Protein AF-A0A0K6II64-F1 (afdb_monomer_lite)

Secondary structure (DSSP, 8-state):
--EEEEEEEEEEEETTTTEEEEEEEETTEEEEEEEEHHHHHHHHHHHHHHHHHTTTTSHHHHHHHHHHHHHHHH--------------------------------------------EE--EEEEEE-SSEEEEEEE-TT-S-EEEEEEEHHHHHHHHHHHHHHTTTS-------TT------TTS-S------

Radius of gyration: 23.11 Å; chains: 1; bounding box: 76×42×51 Å

Foldseek 3Di:
DAEWEWPDWAWAQDPVVQWIWIFTATPNDTATETEHLVNLQVVQVVLLVVCVVLVCPDPVNLVVLVVVVVVVVVPPDDDDPPPDDDDDDDDDDDDDDDDDDDDDDPPPVPPPDPPRPHHYFDDWDWDDDNFWIWIWTDGPVDDYIYIYTDGSSRVLVVLLSVCQNCVPPPRPRDHHPSRDNPDVPDDDPDDDDDD

Organism: NCBI:txid1137284

pLDDT: mean 71.17, std 24.48, range [24.75, 95.56]

Sequence (195 aa):
MPELMVKNVAFNYSSVEDRVCLRCLADEASYDLWLTHRMLHQLLPELTKWFSRSGFETAQTQDFIRSTLLQRSLSGSRSIVEKKTTQAGVANKACSDESGVSEKTGHEMRNDNQSGYFWLCTKANLTFNDQRLRMKLESEFKDQSFIFSMTLLEASHFLMALRNSLKNTDWSCQWPAWLPLVEEDGLPKGTSFLH

Structure (mmCIF, N/CA/C/O backbone):
data_AF-A0A0K6II64-F1
#
_entry.id   AF-A0A0K6II64-F1
#
loop_
_atom_site.group_PDB
_atom_site.id
_atom_site.type_symbol
_atom_site.label_atom_id
_atom_site.label_alt_id
_atom_site.label_comp_id
_atom_site.label_asym_id
_atom_site.label_entity_id
_atom_site.label_seq_id
_atom_site.pdbx_PDB_ins_code
_atom_site.Cartn_x
_atom_site.Cartn_y
_atom_site.Cartn_z
_atom_site.occupancy
_atom_site.B_iso_or_equiv
_atom_site.auth_seq_id
_atom_site.auth_comp_id
_atom_site.auth_asym_id
_atom_site.auth_atom_id
_atom_site.pdbx_PDB_model_num
ATOM 1 N N . MET A 1 1 ? -2.834 -18.498 10.904 1.00 72.50 1 MET A N 1
ATOM 2 C CA . MET A 1 1 ? -1.648 -17.918 10.246 1.00 72.50 1 MET A CA 1
ATOM 3 C C . MET A 1 1 ? -1.110 -16.816 11.152 1.00 72.50 1 MET A C 1
ATOM 5 O O . MET A 1 1 ? -1.902 -15.929 11.455 1.00 72.50 1 MET A O 1
ATOM 9 N N . PRO A 1 2 ? 0.125 -16.899 11.681 1.00 88.69 2 PRO A N 1
ATOM 10 C CA . PRO A 1 2 ? 0.733 -15.828 12.475 1.00 88.69 2 PRO A CA 1
ATOM 11 C C . PRO A 1 2 ? 0.689 -14.473 11.753 1.00 88.69 2 PRO A C 1
ATOM 13 O O . PRO A 1 2 ? 0.870 -14.385 10.533 1.00 88.69 2 PRO A O 1
ATOM 16 N N . GLU A 1 3 ? 0.416 -13.422 12.523 1.00 92.62 3 GLU A N 1
ATOM 17 C CA . GLU A 1 3 ? 0.331 -12.043 12.046 1.00 92.62 3 GLU A CA 1
ATOM 18 C C . GLU A 1 3 ? 1.500 -11.238 12.616 1.00 92.62 3 GLU A C 1
ATOM 20 O O . GLU A 1 3 ? 1.646 -11.140 13.832 1.00 92.62 3 GLU A O 1
ATOM 25 N N . LEU A 1 4 ? 2.314 -10.661 11.734 1.00 92.00 4 LEU A N 1
ATOM 26 C CA . LEU A 1 4 ? 3.480 -9.855 12.076 1.00 92.00 4 LEU A CA 1
ATOM 27 C C . LEU A 1 4 ? 3.143 -8.374 11.889 1.00 92.00 4 LEU A C 1
ATOM 29 O O . LEU A 1 4 ? 2.748 -7.945 10.799 1.00 92.00 4 LEU A O 1
ATOM 33 N N . MET A 1 5 ? 3.285 -7.582 12.952 1.00 93.38 5 MET A N 1
ATOM 34 C CA . MET A 1 5 ? 3.006 -6.144 12.907 1.00 93.38 5 MET A CA 1
ATOM 35 C C . MET A 1 5 ? 4.197 -5.388 12.321 1.00 93.38 5 MET A C 1
ATOM 37 O O . MET A 1 5 ? 5.300 -5.406 12.870 1.00 93.38 5 MET A O 1
ATOM 41 N N . VAL A 1 6 ? 3.964 -4.686 11.214 1.00 92.81 6 VAL A N 1
ATOM 42 C CA . VAL A 1 6 ? 4.997 -3.901 10.538 1.00 92.81 6 VAL A CA 1
ATOM 43 C C . VAL A 1 6 ? 5.214 -2.580 11.272 1.00 92.81 6 VAL A C 1
ATOM 45 O O . VAL A 1 6 ? 4.283 -1.793 11.441 1.00 92.81 6 VAL A O 1
ATOM 48 N N . LYS A 1 7 ? 6.461 -2.326 11.685 1.00 89.88 7 LYS A N 1
ATOM 49 C CA . LYS A 1 7 ? 6.870 -1.094 12.385 1.00 89.88 7 LYS A CA 1
ATOM 50 C C . LYS A 1 7 ? 7.436 -0.037 11.440 1.00 89.88 7 LYS A C 1
ATOM 52 O O . LYS A 1 7 ? 7.260 1.155 11.668 1.00 89.88 7 LYS A O 1
ATOM 57 N N . ASN A 1 8 ? 8.147 -0.470 10.403 1.00 88.94 8 ASN A N 1
ATOM 58 C CA . ASN A 1 8 ? 8.771 0.404 9.415 1.00 88.94 8 ASN A CA 1
ATOM 59 C C . ASN A 1 8 ? 8.748 -0.275 8.043 1.00 88.94 8 ASN A C 1
ATOM 61 O O . ASN A 1 8 ? 8.772 -1.506 7.974 1.00 88.94 8 ASN A O 1
ATOM 65 N N . VAL A 1 9 ? 8.706 0.520 6.976 1.00 92.62 9 VAL A N 1
ATOM 66 C CA . VAL A 1 9 ? 8.738 0.060 5.589 1.00 92.62 9 VAL A CA 1
ATOM 67 C C . VAL A 1 9 ? 9.565 1.010 4.726 1.00 92.62 9 VAL A C 1
ATOM 69 O O . VAL A 1 9 ? 9.438 2.230 4.819 1.00 92.62 9 VAL A O 1
ATOM 72 N N . ALA A 1 10 ? 10.390 0.435 3.860 1.00 91.06 10 ALA A N 1
ATOM 73 C CA . ALA A 1 10 ? 11.076 1.121 2.776 1.00 91.06 10 ALA A CA 1
ATOM 74 C C . ALA A 1 10 ? 10.701 0.467 1.443 1.00 91.06 10 ALA A C 1
ATOM 76 O O . ALA A 1 10 ? 10.431 -0.732 1.389 1.00 91.06 10 ALA A O 1
ATOM 77 N N . PHE A 1 11 ? 10.700 1.253 0.368 1.00 93.19 11 PHE A N 1
ATOM 78 C CA . PHE A 1 11 ? 10.315 0.791 -0.961 1.00 93.19 11 PHE A CA 1
ATOM 79 C C . PHE A 1 11 ? 11.504 0.823 -1.904 1.00 93.19 11 PHE A C 1
ATOM 81 O O . PHE A 1 11 ? 12.249 1.802 -1.934 1.00 93.19 11 PHE A O 1
ATOM 88 N N . ASN A 1 12 ? 11.634 -0.218 -2.714 1.00 91.25 12 ASN A N 1
ATOM 89 C CA . ASN A 1 12 ? 12.581 -0.261 -3.814 1.00 91.25 12 ASN A CA 1
ATOM 90 C C . ASN A 1 12 ? 11.930 -0.936 -5.020 1.00 91.25 12 ASN A C 1
ATOM 92 O O . ASN A 1 12 ? 11.361 -2.014 -4.882 1.00 91.25 12 ASN A O 1
ATOM 96 N N . TYR A 1 13 ? 12.014 -0.325 -6.194 1.00 92.62 13 TYR A N 1
ATOM 97 C CA . TYR A 1 13 ? 11.568 -0.967 -7.425 1.00 92.62 13 TYR A CA 1
ATOM 98 C C . TYR A 1 13 ? 12.716 -1.765 -8.052 1.00 92.62 13 TYR A C 1
ATOM 100 O O . TYR A 1 13 ? 13.832 -1.265 -8.177 1.00 92.62 13 TYR A O 1
ATOM 108 N N . SER A 1 14 ? 12.434 -3.002 -8.462 1.00 90.19 14 SER A N 1
ATOM 109 C CA . SER A 1 14 ? 13.353 -3.847 -9.223 1.00 90.19 14 SER A CA 1
ATOM 110 C C . SER A 1 14 ? 12.899 -3.911 -10.675 1.00 90.19 14 SER A C 1
ATOM 112 O O . SER A 1 14 ? 11.871 -4.517 -10.977 1.00 90.19 14 SER A O 1
ATOM 114 N N . SER A 1 15 ? 13.691 -3.335 -11.582 1.00 88.12 15 SER A N 1
ATOM 115 C CA . SER A 1 15 ? 13.465 -3.441 -13.029 1.00 88.12 15 SER A CA 1
ATOM 116 C C . SER A 1 15 ? 13.727 -4.846 -13.575 1.00 88.12 15 SER A C 1
ATOM 118 O O . SER A 1 15 ? 13.189 -5.199 -14.617 1.00 88.12 15 SER A O 1
ATOM 120 N N . VAL A 1 16 ? 14.537 -5.650 -12.877 1.00 88.12 16 VAL A N 1
ATOM 121 C CA . VAL A 1 16 ? 14.858 -7.030 -13.273 1.00 88.12 16 VAL A CA 1
ATOM 122 C C . VAL A 1 16 ? 13.684 -7.964 -12.994 1.00 88.12 16 VAL A C 1
ATOM 124 O O . VAL A 1 16 ? 13.351 -8.803 -13.824 1.00 88.12 16 VAL A O 1
ATOM 127 N N . GLU A 1 17 ? 13.052 -7.823 -11.827 1.00 87.25 17 GLU A N 1
ATOM 128 C CA . GLU A 1 17 ? 11.909 -8.663 -11.445 1.00 87.25 17 GLU A CA 1
ATOM 129 C C . GLU A 1 17 ? 10.556 -8.085 -11.877 1.00 87.25 17 GLU A C 1
ATOM 131 O O . GLU A 1 17 ? 9.546 -8.787 -11.767 1.00 87.25 17 GLU A O 1
ATOM 136 N N . ASP A 1 18 ? 10.545 -6.826 -12.333 1.00 90.25 18 ASP A N 1
ATOM 137 C CA . ASP A 1 18 ? 9.355 -6.012 -12.605 1.00 90.25 18 ASP A CA 1
ATOM 138 C C . ASP A 1 18 ? 8.395 -6.015 -11.404 1.00 90.25 18 ASP A C 1
ATOM 140 O O . ASP A 1 18 ? 7.231 -6.427 -11.477 1.00 90.25 18 ASP A O 1
ATOM 144 N N . ARG A 1 19 ? 8.934 -5.657 -10.227 1.00 93.00 19 ARG A N 1
ATOM 145 C CA . ARG A 1 19 ? 8.234 -5.699 -8.928 1.00 93.00 19 ARG A CA 1
ATOM 146 C C . ARG A 1 19 ? 8.732 -4.619 -7.981 1.00 93.00 19 ARG A C 1
ATOM 148 O O . ARG A 1 19 ? 9.886 -4.199 -8.038 1.00 93.00 19 ARG A O 1
ATOM 155 N N . VAL A 1 20 ? 7.877 -4.232 -7.039 1.00 93.44 20 VAL A N 1
ATOM 156 C CA . VAL A 1 20 ? 8.266 -3.376 -5.912 1.00 93.44 20 VAL A CA 1
ATOM 157 C C . VAL A 1 20 ? 8.560 -4.247 -4.699 1.00 93.44 20 VAL A C 1
ATOM 159 O O . VAL A 1 20 ? 7.703 -5.007 -4.258 1.00 93.44 20 VAL A O 1
ATOM 162 N N . CYS A 1 21 ? 9.749 -4.102 -4.132 1.00 93.75 21 CYS A N 1
ATOM 163 C CA . CYS A 1 21 ? 10.113 -4.640 -2.832 1.00 93.75 21 CYS A CA 1
ATOM 164 C C . CYS A 1 21 ? 9.730 -3.654 -1.722 1.00 93.75 21 CYS A C 1
ATOM 166 O O . CYS A 1 21 ? 10.088 -2.474 -1.763 1.00 93.75 21 CYS A O 1
ATOM 168 N N . LEU A 1 22 ? 9.012 -4.155 -0.724 1.00 94.06 22 LEU A N 1
ATOM 169 C CA . LEU A 1 22 ? 8.714 -3.517 0.548 1.00 94.06 22 LEU A CA 1
ATOM 170 C C . LEU A 1 22 ? 9.606 -4.182 1.585 1.00 94.06 22 LEU A C 1
ATOM 172 O O . LEU A 1 22 ? 9.286 -5.260 2.090 1.00 94.06 22 LEU A O 1
ATOM 176 N N . ARG A 1 23 ? 10.709 -3.523 1.918 1.00 92.31 23 ARG A N 1
ATOM 177 C CA . ARG A 1 23 ? 11.558 -3.954 3.021 1.00 92.31 23 ARG A CA 1
ATOM 178 C C . ARG A 1 23 ? 10.935 -3.483 4.321 1.00 92.31 23 ARG A C 1
ATOM 180 O O . ARG A 1 23 ? 10.892 -2.278 4.572 1.00 92.31 23 ARG A O 1
ATOM 187 N N . CYS A 1 24 ? 10.438 -4.405 5.132 1.00 91.44 24 CYS A N 1
ATOM 188 C CA . CYS A 1 24 ? 9.753 -4.089 6.374 1.00 91.44 24 CYS A CA 1
ATOM 189 C C . CYS A 1 24 ? 10.453 -4.678 7.600 1.00 91.44 24 CYS A C 1
ATOM 191 O O . CYS A 1 24 ? 11.076 -5.733 7.540 1.00 91.44 24 CYS A O 1
ATOM 193 N N . LEU A 1 25 ? 10.342 -3.971 8.726 1.00 90.56 25 LEU A N 1
ATOM 194 C CA . LEU A 1 25 ? 10.788 -4.449 10.033 1.00 90.56 25 LEU A CA 1
ATOM 195 C C . LEU A 1 25 ? 9.562 -4.901 10.831 1.00 90.56 25 LEU A C 1
ATOM 197 O O . LEU A 1 25 ? 8.692 -4.076 11.137 1.00 90.56 25 LEU A O 1
ATOM 201 N N . ALA A 1 26 ? 9.503 -6.184 11.178 1.00 88.62 26 ALA A N 1
ATOM 202 C CA . ALA A 1 26 ? 8.443 -6.773 11.992 1.00 88.62 26 ALA A CA 1
ATOM 203 C C . ALA A 1 26 ? 9.062 -7.718 13.030 1.00 88.62 26 ALA A C 1
ATOM 205 O O . ALA A 1 26 ? 9.966 -8.475 12.699 1.00 88.62 26 ALA A O 1
ATOM 206 N N . ASP A 1 27 ? 8.624 -7.641 14.288 1.00 84.50 27 ASP A N 1
ATOM 207 C CA . ASP A 1 27 ? 9.135 -8.480 15.389 1.00 84.50 27 ASP A CA 1
ATOM 208 C C . ASP A 1 27 ? 10.672 -8.615 15.423 1.00 84.50 27 ASP A C 1
ATOM 210 O O . ASP A 1 27 ? 11.218 -9.696 15.595 1.00 84.50 27 ASP A O 1
ATOM 214 N N . GLU A 1 28 ? 11.365 -7.486 15.223 1.00 82.56 28 GLU A N 1
ATOM 215 C CA . GLU A 1 28 ? 12.838 -7.353 15.233 1.00 82.56 28 GLU A CA 1
ATOM 216 C C . GLU A 1 28 ? 13.578 -7.999 14.050 1.00 82.56 28 GLU A C 1
ATOM 218 O O . GLU A 1 28 ? 14.788 -7.827 13.916 1.00 82.56 28 GLU A O 1
ATOM 223 N N . ALA A 1 29 ? 12.859 -8.640 13.128 1.00 87.69 29 ALA A N 1
ATOM 224 C CA . ALA A 1 29 ? 13.402 -9.181 11.890 1.00 87.69 29 ALA A CA 1
ATOM 225 C C . ALA A 1 29 ? 13.042 -8.310 10.676 1.00 87.69 29 ALA A C 1
ATOM 227 O O . ALA A 1 29 ? 11.986 -7.672 10.615 1.00 87.69 29 ALA A O 1
ATOM 228 N N . SER A 1 30 ? 13.949 -8.279 9.699 1.00 89.56 30 SER A N 1
ATOM 229 C CA . SER A 1 30 ? 13.726 -7.612 8.414 1.00 89.56 30 SER A CA 1
ATOM 230 C C . SER A 1 30 ? 13.200 -8.606 7.385 1.00 89.56 30 SER A C 1
ATOM 232 O O . SER A 1 30 ? 13.740 -9.704 7.254 1.00 89.56 30 SER A O 1
ATOM 234 N N . TYR A 1 31 ? 12.178 -8.199 6.638 1.00 90.69 31 TYR A N 1
ATOM 235 C CA . TYR A 1 31 ? 11.535 -9.000 5.601 1.00 90.69 31 TYR A CA 1
ATOM 236 C C . TYR A 1 31 ? 11.446 -8.203 4.305 1.00 90.69 31 TYR A C 1
ATOM 238 O O . TYR A 1 31 ? 11.182 -7.003 4.332 1.00 90.69 31 TYR A O 1
ATOM 246 N N . ASP A 1 32 ? 11.614 -8.885 3.175 1.00 92.38 32 ASP A N 1
ATOM 247 C CA . ASP A 1 32 ? 11.446 -8.305 1.845 1.00 92.38 32 ASP A CA 1
ATOM 248 C C . ASP A 1 32 ? 10.140 -8.845 1.236 1.00 92.38 32 ASP A C 1
ATOM 250 O O . ASP A 1 32 ? 10.042 -10.014 0.846 1.00 92.38 32 ASP A O 1
ATOM 254 N N . LEU A 1 33 ? 9.112 -7.993 1.193 1.00 93.69 33 LEU A N 1
ATOM 255 C CA . LEU A 1 33 ? 7.802 -8.316 0.627 1.00 93.69 33 LEU A CA 1
ATOM 256 C C . LEU A 1 33 ? 7.701 -7.787 -0.799 1.00 93.69 33 LEU A C 1
ATOM 258 O O . LEU A 1 33 ? 7.841 -6.592 -1.035 1.00 93.69 33 LEU A O 1
ATOM 262 N N . TRP A 1 34 ? 7.400 -8.647 -1.759 1.00 94.50 34 TRP A N 1
ATOM 263 C CA . TRP A 1 34 ? 7.342 -8.274 -3.167 1.00 94.50 34 TRP A CA 1
ATOM 264 C C . TRP A 1 34 ? 5.902 -8.047 -3.620 1.00 94.50 34 TRP A C 1
ATOM 266 O O . TRP A 1 34 ? 5.058 -8.941 -3.525 1.00 94.50 34 TRP A O 1
ATOM 276 N N . LEU A 1 35 ? 5.630 -6.857 -4.155 1.00 94.50 35 LEU A N 1
ATOM 277 C CA . LEU A 1 35 ? 4.371 -6.487 -4.792 1.00 94.50 35 LEU A CA 1
ATOM 278 C C . LEU A 1 35 ? 4.529 -6.463 -6.313 1.00 94.50 35 LEU A C 1
ATOM 280 O O . LEU A 1 35 ? 5.459 -5.870 -6.860 1.00 94.50 35 LEU A O 1
ATOM 284 N N . THR A 1 36 ? 3.572 -7.078 -6.999 1.00 93.56 36 THR A N 1
ATOM 285 C CA . THR A 1 36 ? 3.461 -7.021 -8.461 1.00 93.56 36 THR A CA 1
ATOM 286 C C . THR A 1 36 ? 2.644 -5.812 -8.905 1.00 93.56 36 THR A C 1
ATOM 288 O O . THR A 1 36 ? 1.842 -5.271 -8.137 1.00 93.56 36 THR A O 1
ATOM 291 N N . HIS A 1 37 ? 2.763 -5.450 -10.183 1.00 93.12 37 HIS A N 1
ATOM 292 C CA . HIS A 1 37 ? 1.925 -4.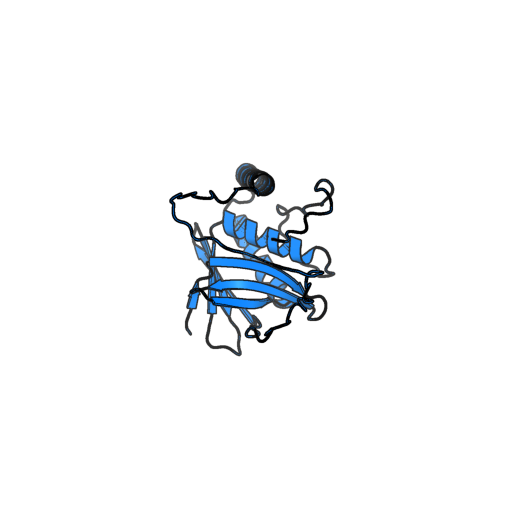418 -10.793 1.00 93.12 37 HIS A CA 1
ATOM 293 C C . HIS A 1 37 ? 0.427 -4.715 -10.626 1.00 93.12 37 HIS A C 1
ATOM 295 O O . HIS A 1 37 ? -0.353 -3.850 -10.230 1.00 93.12 37 HIS A O 1
ATOM 301 N N . ARG A 1 38 ? 0.029 -5.979 -10.827 1.00 91.88 38 ARG A N 1
ATOM 302 C CA . ARG A 1 38 ? -1.353 -6.439 -10.629 1.00 91.88 38 ARG A CA 1
ATOM 303 C C . ARG A 1 38 ? -1.842 -6.206 -9.199 1.00 91.88 38 ARG A C 1
ATOM 305 O O . ARG A 1 38 ? -2.976 -5.772 -9.018 1.00 91.88 38 ARG A O 1
ATOM 312 N N . MET A 1 39 ? -1.004 -6.487 -8.201 1.00 92.06 39 MET A N 1
ATOM 313 C CA . MET A 1 39 ? -1.351 -6.254 -6.798 1.00 92.06 39 MET A CA 1
ATOM 314 C C . MET A 1 39 ? -1.591 -4.766 -6.532 1.00 92.06 39 MET A C 1
ATOM 316 O O . MET A 1 39 ? -2.592 -4.402 -5.919 1.00 92.06 39 MET A O 1
ATOM 320 N N . LEU A 1 40 ? -0.718 -3.891 -7.040 1.00 92.38 40 LEU A N 1
ATOM 321 C CA . LEU A 1 40 ? -0.903 -2.447 -6.883 1.00 92.38 40 LEU A CA 1
ATOM 322 C C . LEU A 1 40 ? -2.156 -1.932 -7.590 1.00 92.38 40 LEU A C 1
ATOM 324 O O . LEU A 1 40 ? -2.882 -1.130 -7.009 1.00 92.38 40 LEU A O 1
ATOM 328 N N . HIS A 1 41 ? -2.464 -2.437 -8.784 1.00 90.94 41 HIS A N 1
ATOM 329 C CA . HIS A 1 41 ? -3.703 -2.104 -9.490 1.00 90.94 41 HIS A CA 1
ATOM 330 C C . HIS A 1 41 ? -4.969 -2.468 -8.709 1.00 90.94 41 HIS A C 1
ATOM 332 O O . HIS A 1 41 ? -5.990 -1.805 -8.867 1.00 90.94 41 HIS A O 1
ATOM 338 N N . GLN A 1 42 ? -4.919 -3.509 -7.876 1.00 91.00 42 GLN A N 1
ATOM 339 C CA . GLN A 1 42 ? -6.032 -3.891 -7.006 1.00 91.00 42 GLN A CA 1
ATOM 340 C C . GLN A 1 42 ? -6.061 -3.062 -5.716 1.00 91.00 42 GLN A C 1
ATOM 342 O O . GLN A 1 42 ? -7.132 -2.694 -5.239 1.00 91.00 42 GLN A O 1
ATOM 347 N N . LEU A 1 43 ? -4.888 -2.744 -5.169 1.00 91.62 43 LEU A N 1
ATOM 348 C CA . LEU A 1 43 ? -4.737 -2.041 -3.900 1.00 91.62 43 LEU A CA 1
ATOM 349 C C . LEU A 1 43 ? -5.060 -0.541 -4.007 1.00 91.62 43 LEU A C 1
ATOM 351 O O . LEU A 1 43 ? -5.780 0.006 -3.169 1.00 91.62 43 LEU A O 1
ATOM 355 N N . LEU A 1 44 ? -4.520 0.135 -5.024 1.00 92.12 44 LEU A N 1
ATOM 356 C CA . LEU A 1 44 ? -4.585 1.594 -5.155 1.00 92.12 44 LEU A CA 1
ATOM 357 C C . LEU A 1 44 ? -6.016 2.150 -5.238 1.00 92.12 44 LEU A C 1
ATOM 359 O O . LEU A 1 44 ? -6.279 3.143 -4.555 1.00 92.12 44 LEU A O 1
ATOM 363 N N . PRO A 1 45 ? -6.965 1.550 -5.985 1.00 91.38 45 PRO A N 1
ATOM 364 C CA . PRO A 1 45 ? -8.338 2.051 -6.031 1.00 91.38 45 PRO A CA 1
ATOM 365 C C . PRO A 1 45 ? -9.023 2.033 -4.662 1.00 91.38 45 PRO A C 1
ATOM 367 O O . PRO A 1 45 ? -9.707 2.988 -4.301 1.00 91.38 45 PRO A O 1
ATOM 370 N N . GLU A 1 46 ? -8.816 0.977 -3.874 1.00 91.44 46 GLU A N 1
ATOM 371 C CA . GLU A 1 46 ? -9.429 0.846 -2.550 1.00 91.44 46 GLU A CA 1
ATOM 372 C C . GLU A 1 46 ? -8.809 1.808 -1.533 1.00 91.44 46 GLU A C 1
ATOM 374 O O . GLU A 1 46 ? -9.533 2.444 -0.764 1.00 91.44 46 GLU A O 1
ATOM 379 N N . LEU A 1 47 ? -7.487 2.002 -1.584 1.00 90.50 47 LEU A N 1
ATOM 380 C CA . LEU A 1 47 ? -6.826 3.043 -0.795 1.00 90.50 47 LEU A CA 1
ATOM 381 C C . LEU A 1 47 ? -7.349 4.432 -1.173 1.00 90.50 47 LEU A C 1
ATOM 383 O O . LEU A 1 47 ? -7.696 5.213 -0.291 1.00 90.50 47 LEU A O 1
ATOM 387 N N . THR A 1 48 ? -7.474 4.720 -2.470 1.00 89.00 48 THR A N 1
ATOM 388 C CA . THR A 1 48 ? -7.982 6.007 -2.971 1.00 89.00 48 THR A CA 1
ATOM 389 C C . THR A 1 48 ? -9.395 6.284 -2.463 1.00 89.00 48 THR A C 1
ATOM 391 O O . THR A 1 48 ? -9.645 7.354 -1.910 1.00 89.00 48 THR A O 1
ATOM 394 N N . LYS A 1 49 ? -10.300 5.299 -2.554 1.00 88.69 49 LYS A N 1
ATOM 395 C CA . LYS A 1 49 ? -11.666 5.403 -2.012 1.00 88.69 49 LYS A CA 1
ATOM 396 C C . LYS A 1 49 ? -11.672 5.690 -0.512 1.00 88.69 49 LYS A C 1
ATOM 398 O O . LYS A 1 49 ? -12.501 6.470 -0.046 1.00 88.69 49 LYS A O 1
ATOM 403 N N . TRP A 1 50 ? -10.782 5.052 0.247 1.00 87.94 50 TRP A N 1
ATOM 404 C CA . TRP A 1 50 ? -10.669 5.292 1.683 1.00 87.94 50 TRP A CA 1
ATOM 405 C C . TRP A 1 50 ? -10.202 6.720 1.986 1.00 87.94 50 TRP A C 1
ATOM 407 O O . TRP A 1 50 ? -10.859 7.400 2.770 1.00 87.94 50 TRP A O 1
ATOM 417 N N . PHE A 1 51 ? -9.167 7.220 1.301 1.00 86.62 51 PHE A N 1
ATOM 418 C CA . PHE A 1 51 ? -8.713 8.609 1.458 1.00 86.62 51 PHE A CA 1
ATOM 419 C C . PHE A 1 51 ? -9.833 9.624 1.198 1.00 86.62 51 PHE A C 1
ATOM 421 O O . PHE A 1 51 ? -10.019 10.538 2.005 1.00 86.62 51 PHE A O 1
ATOM 428 N N . SER A 1 52 ? -10.617 9.440 0.132 1.00 84.75 52 SER A N 1
ATOM 429 C CA . SER A 1 52 ? -11.764 10.309 -0.166 1.00 84.75 52 SER A CA 1
ATOM 430 C C . SER A 1 52 ? -12.806 10.302 0.960 1.00 84.75 52 SER A C 1
ATOM 432 O O . SER A 1 52 ? -13.307 11.355 1.350 1.00 84.75 52 SER A O 1
ATOM 434 N N . ARG A 1 53 ? -13.096 9.133 1.549 1.00 84.50 53 ARG A N 1
ATOM 435 C CA . ARG A 1 53 ? -14.051 9.004 2.669 1.00 84.50 53 ARG A CA 1
ATOM 436 C C . ARG A 1 53 ? -13.538 9.610 3.973 1.00 84.50 53 ARG A C 1
ATOM 438 O O . ARG A 1 53 ? -14.335 10.127 4.746 1.00 84.50 53 ARG A O 1
ATOM 445 N N . SER A 1 54 ? -12.231 9.570 4.215 1.00 81.50 54 SER A N 1
ATOM 446 C CA . SER A 1 54 ? -11.607 10.094 5.438 1.00 81.50 54 SER A CA 1
ATOM 447 C C . SER A 1 54 ? -11.501 11.627 5.487 1.00 81.50 54 SER A C 1
ATOM 449 O O . SER A 1 54 ? -10.867 12.156 6.396 1.00 81.50 54 SER A O 1
ATOM 451 N N . GLY A 1 55 ? -12.081 12.358 4.526 1.00 73.31 55 GLY A N 1
ATOM 452 C CA . GLY A 1 55 ? -12.027 13.826 4.491 1.00 73.31 55 GLY A CA 1
ATOM 453 C C . GLY A 1 55 ? -10.674 14.389 4.044 1.00 73.31 55 GLY A C 1
ATOM 454 O O . GLY A 1 55 ? -10.416 15.586 4.190 1.00 73.31 55 GLY A O 1
ATOM 455 N N . PHE A 1 56 ? -9.818 13.543 3.460 1.00 72.62 56 PHE A N 1
ATOM 456 C CA . PHE A 1 56 ? -8.503 13.935 2.947 1.00 72.62 56 PHE A CA 1
ATOM 457 C C . PHE A 1 56 ? -8.590 14.985 1.830 1.00 72.62 56 PHE A C 1
ATOM 459 O O . PHE A 1 56 ? -7.653 15.740 1.593 1.00 72.62 56 PHE A O 1
ATOM 466 N N . GLU A 1 57 ? -9.722 15.050 1.132 1.00 66.12 57 GLU A N 1
ATOM 467 C CA . GLU A 1 57 ? -9.951 16.001 0.043 1.00 66.12 57 GLU A CA 1
ATOM 468 C C . GLU A 1 57 ? -10.132 17.448 0.521 1.00 66.12 57 GLU A C 1
ATOM 470 O O . GLU A 1 57 ? -10.118 18.366 -0.298 1.00 66.12 57 GLU A O 1
ATOM 475 N N . THR A 1 58 ? -10.249 17.690 1.831 1.00 72.06 58 THR A N 1
ATOM 476 C CA . THR A 1 58 ? -10.276 19.062 2.345 1.00 72.06 58 THR A CA 1
ATOM 477 C C . THR A 1 58 ? -8.909 19.731 2.166 1.00 72.06 58 THR A C 1
ATOM 479 O O . THR A 1 58 ? -7.865 19.156 2.482 1.00 72.06 58 THR A O 1
ATOM 482 N N . ALA A 1 59 ? -8.908 20.979 1.683 1.00 71.44 59 ALA A N 1
ATOM 483 C CA . ALA A 1 59 ? -7.679 21.743 1.445 1.00 71.44 59 ALA A CA 1
ATOM 484 C C . ALA A 1 59 ? -6.784 21.815 2.698 1.00 71.44 59 ALA A C 1
ATOM 486 O O . ALA A 1 59 ? -5.575 21.644 2.610 1.00 71.44 59 ALA A O 1
ATOM 487 N N . GLN A 1 60 ? -7.392 21.944 3.883 1.00 70.62 60 GLN A N 1
ATOM 488 C CA . GLN A 1 60 ? -6.680 21.995 5.163 1.00 70.62 60 GLN A CA 1
ATOM 489 C C . GLN A 1 60 ? -5.896 20.712 5.467 1.00 70.62 60 GLN A C 1
ATOM 491 O O . GLN A 1 60 ? -4.747 20.782 5.903 1.00 70.62 60 GLN A O 1
ATOM 496 N N . THR A 1 61 ? -6.485 19.534 5.232 1.00 71.00 61 THR A N 1
ATOM 497 C CA . THR A 1 61 ? -5.791 18.257 5.448 1.00 71.00 61 THR A CA 1
ATOM 498 C C . THR A 1 61 ? -4.664 18.070 4.438 1.00 71.00 61 THR A C 1
ATOM 500 O O . THR A 1 61 ? -3.577 17.631 4.816 1.00 71.00 61 THR A O 1
ATOM 503 N N . GLN A 1 62 ? -4.872 18.464 3.179 1.00 71.19 62 GLN A N 1
ATOM 504 C CA . GLN A 1 62 ? -3.814 18.414 2.168 1.00 71.19 62 GLN A CA 1
ATOM 505 C C . GLN A 1 62 ? -2.646 19.339 2.514 1.00 71.19 62 GLN A C 1
ATOM 507 O O . GLN A 1 62 ? -1.493 18.921 2.413 1.00 71.19 62 GLN A O 1
ATOM 512 N N . ASP A 1 63 ? -2.921 20.559 2.971 1.00 72.19 63 ASP A N 1
ATOM 513 C CA . ASP A 1 63 ? -1.886 21.531 3.333 1.00 72.19 63 ASP A CA 1
ATOM 514 C C . ASP A 1 63 ? -1.130 21.122 4.606 1.00 72.19 63 ASP A C 1
ATOM 516 O O . ASP A 1 63 ? 0.093 21.271 4.688 1.00 72.19 63 ASP A O 1
ATOM 520 N N . PHE A 1 64 ? -1.815 20.513 5.578 1.00 75.94 64 PHE A N 1
ATOM 521 C CA . PHE A 1 64 ? -1.170 19.915 6.749 1.00 75.94 64 PHE A CA 1
ATOM 522 C C . PHE A 1 64 ? -0.221 18.770 6.358 1.00 75.94 64 PHE A C 1
ATOM 524 O O . PHE A 1 64 ? 0.899 18.660 6.859 1.00 75.94 64 PHE A O 1
ATOM 531 N N . ILE A 1 65 ? -0.633 17.925 5.417 1.00 71.75 65 ILE A N 1
ATOM 532 C CA . ILE A 1 65 ? 0.196 16.811 4.954 1.00 71.75 65 ILE A CA 1
ATOM 533 C C . ILE A 1 65 ? 1.375 17.327 4.125 1.00 71.75 65 ILE A C 1
ATOM 535 O O . ILE A 1 65 ? 2.511 16.944 4.383 1.00 71.75 65 ILE A O 1
ATOM 539 N N . ARG A 1 66 ? 1.160 18.282 3.214 1.00 69.88 66 ARG A N 1
ATOM 540 C CA . ARG A 1 66 ? 2.247 18.958 2.478 1.00 69.88 66 ARG A CA 1
ATOM 541 C C . ARG A 1 66 ? 3.255 19.639 3.406 1.00 69.88 66 ARG A C 1
ATOM 543 O O . ARG A 1 66 ? 4.458 19.520 3.189 1.00 69.88 66 ARG A O 1
ATOM 550 N N . SER A 1 67 ? 2.798 20.320 4.454 1.00 70.38 67 SER A N 1
ATOM 551 C CA . SER A 1 67 ? 3.691 21.004 5.400 1.00 70.38 67 SER A CA 1
ATOM 552 C C . SER A 1 67 ? 4.482 20.034 6.282 1.00 70.38 67 SER A C 1
ATOM 554 O O . SER A 1 67 ? 5.693 20.208 6.436 1.00 70.38 67 SER A O 1
ATOM 556 N N . THR A 1 68 ? 3.850 18.971 6.790 1.00 69.44 68 THR A N 1
ATOM 557 C CA . THR A 1 68 ? 4.551 17.916 7.549 1.00 69.44 68 THR A CA 1
ATOM 558 C C . THR A 1 68 ? 5.586 17.180 6.694 1.00 69.44 68 THR A C 1
ATOM 560 O O . THR A 1 68 ? 6.662 16.836 7.189 1.00 69.44 68 THR A O 1
ATOM 563 N N . LEU A 1 69 ? 5.322 17.016 5.397 1.00 65.19 69 LEU A N 1
ATOM 564 C CA . LEU A 1 69 ? 6.274 16.466 4.431 1.00 65.19 69 LEU A CA 1
ATOM 565 C C . LEU A 1 69 ? 7.501 17.358 4.225 1.00 65.19 69 LEU A C 1
ATOM 567 O O . LEU A 1 69 ? 8.635 16.888 4.348 1.00 65.19 69 LEU A O 1
ATOM 571 N N . LEU A 1 70 ? 7.287 18.646 3.943 1.00 63.91 70 LEU A N 1
ATOM 572 C CA . LEU A 1 70 ? 8.372 19.605 3.711 1.00 63.91 70 LEU A CA 1
ATOM 573 C C . LEU A 1 70 ? 9.242 19.787 4.962 1.00 63.91 70 LEU A C 1
ATOM 575 O O . LEU A 1 70 ? 10.470 19.802 4.870 1.00 63.91 70 LEU A O 1
ATOM 579 N N . GLN A 1 71 ? 8.628 19.838 6.148 1.00 59.88 71 GLN A N 1
ATOM 580 C CA . GLN A 1 71 ? 9.366 19.920 7.412 1.00 59.88 71 GLN A CA 1
ATOM 581 C C . GLN A 1 71 ? 10.255 18.697 7.648 1.00 59.88 71 GLN A C 1
ATOM 583 O O . GLN A 1 71 ? 11.366 18.837 8.167 1.00 59.88 71 GLN A O 1
ATOM 588 N N . ARG A 1 72 ? 9.812 17.500 7.253 1.00 51.25 72 ARG A N 1
ATOM 589 C CA . ARG A 1 72 ? 10.585 16.269 7.451 1.00 51.25 72 ARG A CA 1
ATOM 590 C C . ARG A 1 72 ? 11.745 16.136 6.460 1.00 51.25 72 ARG A C 1
ATOM 592 O O . ARG A 1 72 ? 12.786 15.615 6.849 1.00 51.25 72 ARG A O 1
ATOM 599 N N . SER A 1 73 ? 11.610 16.682 5.247 1.00 48.19 73 SER A N 1
ATOM 600 C CA . SER A 1 73 ? 12.716 16.795 4.281 1.00 48.19 73 SER A CA 1
ATOM 601 C C . SER A 1 73 ? 13.809 17.771 4.740 1.00 48.19 73 SER A C 1
ATOM 603 O O . SER A 1 73 ? 14.976 17.568 4.421 1.00 48.19 73 SER A O 1
ATOM 605 N N . LEU A 1 74 ? 13.453 18.813 5.501 1.00 46.00 74 LEU A N 1
ATOM 606 C CA . LEU A 1 74 ? 14.398 19.813 6.022 1.00 46.00 74 LEU A CA 1
ATOM 607 C C . LEU A 1 74 ? 15.024 19.419 7.372 1.00 46.00 74 LEU A C 1
ATOM 609 O O . LEU A 1 74 ? 16.102 19.892 7.717 1.00 46.00 74 LEU A O 1
ATOM 613 N N . SER A 1 75 ? 14.374 18.534 8.135 1.00 39.00 75 SER A N 1
ATOM 614 C CA . SER A 1 75 ? 14.809 18.132 9.486 1.00 39.00 75 SER A CA 1
ATOM 615 C C . SER A 1 75 ? 15.661 16.854 9.518 1.00 39.00 75 SER A C 1
ATOM 617 O O . SER A 1 75 ? 15.912 16.306 10.594 1.00 39.00 75 SER A O 1
ATOM 619 N N . GLY A 1 76 ? 16.117 16.367 8.360 1.00 40.09 76 GLY A N 1
ATOM 620 C CA . GLY A 1 76 ? 16.951 15.169 8.193 1.00 40.09 76 GLY A CA 1
ATOM 621 C C . GLY A 1 76 ? 18.400 15.312 8.673 1.00 40.09 76 GLY A C 1
ATOM 622 O O . GLY A 1 76 ? 19.304 14.783 8.039 1.00 40.09 76 GLY A O 1
ATOM 623 N N . SER A 1 77 ? 18.639 16.032 9.770 1.00 37.75 77 SER A N 1
ATOM 624 C CA . SER A 1 77 ? 19.944 16.101 10.428 1.00 37.75 77 SER A CA 1
ATOM 625 C C . SER A 1 77 ? 19.750 16.256 11.937 1.00 37.75 77 SER A C 1
ATOM 627 O O . SER A 1 77 ? 19.910 17.327 12.520 1.00 37.75 77 SER A O 1
ATOM 629 N N . ARG A 1 78 ? 19.332 15.170 12.595 1.00 29.50 78 ARG A N 1
ATOM 630 C CA . ARG A 1 78 ? 19.455 15.045 14.051 1.00 29.50 78 ARG A CA 1
ATOM 631 C C . ARG A 1 78 ? 20.670 14.182 14.354 1.00 29.50 78 ARG A C 1
ATOM 633 O O . ARG A 1 78 ? 20.593 12.959 14.383 1.00 29.50 78 ARG A O 1
ATOM 640 N N . SER A 1 79 ? 21.776 14.896 14.547 1.00 28.78 79 SER A N 1
ATOM 641 C CA . SER A 1 79 ? 23.008 14.461 15.194 1.00 28.78 79 SER A CA 1
ATOM 642 C C . SER A 1 79 ? 22.713 13.553 16.392 1.00 28.78 79 SER A C 1
ATOM 644 O O . SER A 1 79 ? 21.954 13.915 17.297 1.00 28.78 79 SER A O 1
ATOM 646 N N . ILE A 1 80 ? 23.302 12.357 16.368 1.00 33.97 80 ILE A N 1
ATOM 647 C CA . ILE A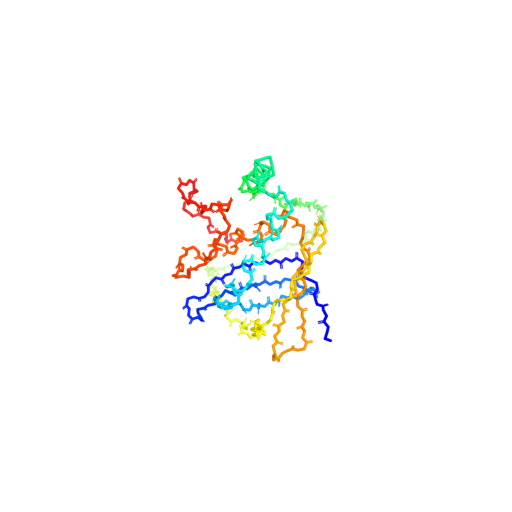 1 80 ? 23.386 11.471 17.522 1.00 33.97 80 ILE A CA 1
ATOM 648 C C . ILE A 1 80 ? 24.248 12.193 18.555 1.00 33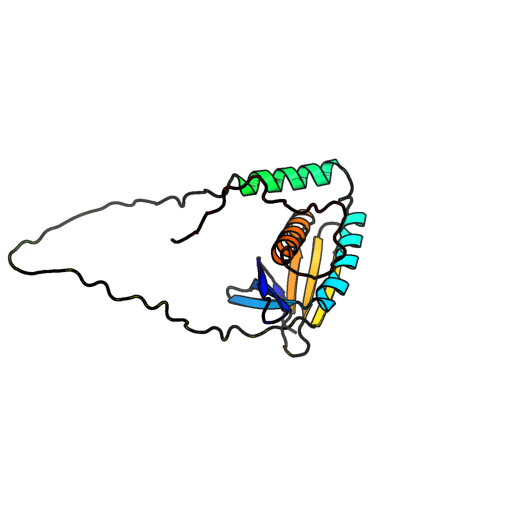.97 80 ILE A C 1
ATOM 650 O O . ILE A 1 80 ? 25.412 12.502 18.320 1.00 33.97 80 ILE A O 1
ATOM 654 N N . VAL A 1 81 ? 23.645 12.476 19.705 1.00 31.05 81 VAL A N 1
ATOM 655 C CA . VAL A 1 81 ? 24.322 12.997 20.889 1.00 31.05 81 VAL A CA 1
ATOM 656 C C . VAL A 1 81 ? 25.383 11.981 21.320 1.00 31.05 81 VAL A C 1
ATOM 658 O O . VAL A 1 81 ? 25.069 10.982 21.967 1.00 31.05 81 VAL A O 1
ATOM 661 N N . GLU A 1 82 ? 26.644 12.244 20.974 1.00 28.55 82 GLU A N 1
ATOM 662 C CA . GLU A 1 82 ? 27.805 11.625 21.608 1.00 28.55 82 GLU A CA 1
ATOM 663 C C . GLU A 1 82 ? 27.797 11.988 23.097 1.00 28.55 82 GLU A C 1
ATOM 665 O O . GLU A 1 82 ? 28.182 13.085 23.513 1.00 28.55 82 GLU A O 1
ATOM 670 N N . LYS A 1 83 ? 27.368 11.047 23.940 1.00 33.84 83 LYS A N 1
ATOM 671 C CA . LYS A 1 83 ? 27.699 11.100 25.362 1.00 33.84 83 LYS A CA 1
ATOM 672 C C . LYS A 1 83 ? 29.162 10.701 25.533 1.00 33.84 83 LYS A C 1
ATOM 674 O O . LYS A 1 83 ? 29.487 9.531 25.703 1.00 33.84 83 LYS A O 1
ATOM 679 N N . LYS A 1 84 ? 30.036 11.711 25.546 1.00 30.98 84 LYS A N 1
ATOM 680 C CA . LYS A 1 84 ? 31.335 11.656 26.228 1.00 30.98 84 LYS A CA 1
ATOM 681 C C . LYS A 1 84 ? 31.120 11.203 27.674 1.00 30.98 84 LYS A C 1
ATOM 683 O O . LYS A 1 84 ? 30.391 11.845 28.427 1.00 30.98 84 LYS A O 1
ATOM 688 N N . THR A 1 85 ? 31.796 10.142 28.093 1.00 30.95 85 THR A N 1
ATOM 689 C CA . THR A 1 85 ? 32.150 9.946 29.502 1.00 30.95 85 THR A CA 1
ATOM 690 C C . THR A 1 85 ? 33.628 9.597 29.567 1.00 30.95 85 THR A C 1
ATOM 692 O O . THR A 1 85 ? 34.090 8.597 29.030 1.00 30.95 85 THR A O 1
ATOM 695 N N . THR A 1 86 ? 34.355 10.532 30.161 1.00 34.25 86 THR A N 1
ATOM 696 C CA . THR A 1 86 ? 35.794 10.578 30.392 1.00 34.25 86 THR A CA 1
ATOM 697 C C . THR A 1 86 ? 36.144 9.814 31.667 1.00 34.25 86 THR A C 1
ATOM 699 O O . THR A 1 86 ? 35.451 10.015 32.659 1.00 34.25 86 THR A O 1
ATOM 702 N N . GLN A 1 87 ? 37.239 9.043 31.659 1.00 32.09 87 GLN A N 1
ATOM 703 C CA . GLN A 1 87 ? 38.271 8.894 32.717 1.00 32.09 87 GLN A CA 1
ATOM 704 C C . GLN A 1 87 ? 39.000 7.544 32.556 1.00 32.09 87 GLN A C 1
ATOM 706 O O . GLN A 1 87 ? 38.363 6.565 32.203 1.00 32.09 87 GLN A O 1
ATOM 711 N N . ALA A 1 88 ? 40.269 7.333 32.910 1.00 28.06 88 ALA A N 1
ATOM 712 C CA . ALA A 1 88 ? 41.516 8.103 32.986 1.00 28.06 88 ALA A CA 1
ATOM 713 C C . ALA A 1 88 ? 42.571 7.133 33.579 1.00 28.06 88 ALA A C 1
ATOM 715 O O . ALA A 1 88 ? 42.266 6.451 34.552 1.00 28.06 88 ALA A O 1
ATOM 716 N N . GLY A 1 89 ? 43.808 7.153 33.060 1.00 28.14 89 GLY A N 1
ATOM 717 C CA . GLY A 1 89 ? 45.027 6.639 33.721 1.00 28.14 89 GLY A CA 1
ATOM 718 C C . GLY A 1 89 ? 45.316 5.131 33.562 1.00 28.14 89 GLY A C 1
ATOM 719 O O . GLY A 1 89 ? 44.399 4.334 33.493 1.00 28.14 89 GLY A O 1
ATOM 720 N N . VAL A 1 90 ? 46.555 4.629 33.497 1.00 31.38 90 VAL A N 1
ATOM 721 C CA . VAL A 1 90 ? 47.904 5.193 33.672 1.00 31.38 90 VAL A CA 1
ATOM 722 C C . VAL A 1 90 ? 48.913 4.298 32.919 1.00 31.38 90 VAL A C 1
ATOM 724 O O . VAL A 1 90 ? 48.769 3.083 32.893 1.00 31.38 90 VAL A O 1
ATOM 727 N N . ALA A 1 91 ? 49.915 4.958 32.329 1.00 30.36 91 ALA A N 1
ATOM 728 C CA . ALA A 1 91 ? 51.261 4.546 31.902 1.00 30.36 91 ALA A CA 1
ATOM 729 C C . ALA A 1 91 ? 51.702 3.063 31.948 1.00 30.36 91 ALA A C 1
ATOM 731 O O . ALA A 1 91 ? 51.703 2.434 33.000 1.00 30.36 91 ALA A O 1
ATOM 732 N N . ASN A 1 92 ? 52.363 2.617 30.868 1.00 34.19 92 ASN A N 1
ATOM 733 C CA . ASN A 1 92 ? 53.801 2.334 30.945 1.00 34.19 92 ASN A CA 1
ATOM 734 C C . ASN A 1 92 ? 54.515 2.364 29.583 1.00 34.19 92 ASN A C 1
ATOM 736 O O . ASN A 1 92 ? 53.923 2.287 28.515 1.00 34.19 92 ASN A O 1
ATOM 740 N N . LYS A 1 93 ? 55.819 2.585 29.710 1.00 31.20 93 LYS A N 1
ATOM 741 C CA . LYS A 1 93 ? 56.831 3.093 28.784 1.00 31.20 93 LYS A CA 1
ATOM 742 C C . LYS A 1 93 ? 57.693 1.937 28.258 1.00 31.20 93 LYS A C 1
ATOM 744 O O . LYS A 1 93 ? 58.109 1.133 29.082 1.00 31.20 93 LYS A O 1
ATOM 749 N N . ALA A 1 94 ? 58.022 1.924 26.959 1.00 30.50 94 ALA A N 1
ATOM 750 C CA . ALA A 1 94 ? 59.395 1.857 26.408 1.00 30.50 94 ALA A CA 1
ATOM 751 C C . ALA A 1 94 ? 59.499 1.206 25.004 1.00 30.50 94 ALA A C 1
ATOM 753 O O . ALA A 1 94 ? 59.147 0.050 24.823 1.00 30.50 94 ALA A O 1
ATOM 754 N N . CYS A 1 95 ? 60.106 1.996 24.104 1.00 24.75 95 CYS A N 1
ATOM 755 C CA . CYS A 1 95 ? 61.114 1.694 23.072 1.00 24.75 95 CYS A CA 1
ATOM 756 C C . CYS A 1 95 ? 60.832 0.795 21.847 1.00 24.75 95 CYS A C 1
ATOM 758 O O . CYS A 1 95 ? 60.716 -0.414 21.989 1.00 24.75 95 CYS A O 1
ATOM 760 N N . SER A 1 96 ? 60.994 1.446 20.674 1.00 32.44 96 SER A N 1
ATOM 761 C CA . SER A 1 96 ? 61.838 1.047 19.517 1.00 32.44 96 SER A CA 1
ATOM 762 C C . SER A 1 96 ? 61.368 -0.170 18.695 1.00 32.44 96 SER A C 1
ATOM 764 O O . SER A 1 96 ? 61.020 -1.191 19.259 1.00 32.44 96 SER A O 1
ATOM 766 N N . ASP A 1 97 ? 61.364 -0.208 17.363 1.00 29.80 97 ASP A N 1
ATOM 767 C CA . ASP A 1 97 ? 61.875 0.658 16.297 1.00 29.80 97 ASP A CA 1
ATOM 768 C C . ASP A 1 97 ? 61.311 0.129 14.944 1.00 29.80 97 ASP A C 1
ATOM 770 O O . ASP A 1 97 ? 60.869 -1.016 14.870 1.00 29.80 97 ASP A O 1
ATOM 774 N N . GLU A 1 98 ? 61.388 0.955 13.900 1.00 31.12 98 GLU A N 1
ATOM 775 C CA . GLU A 1 98 ? 61.416 0.626 12.456 1.00 31.12 98 GLU A CA 1
ATOM 776 C C . GLU A 1 98 ? 60.170 0.129 11.670 1.00 31.12 98 GLU A C 1
ATOM 778 O O . GLU A 1 98 ? 59.540 -0.886 11.942 1.00 31.12 98 GLU A O 1
ATOM 783 N N . SER A 1 99 ? 59.989 0.812 10.527 1.00 33.28 99 SER A N 1
ATOM 784 C CA . SER A 1 99 ? 59.452 0.336 9.238 1.00 33.28 99 SER A CA 1
ATOM 785 C C . SER A 1 99 ? 57.936 0.333 8.977 1.00 33.28 99 SER A C 1
ATOM 787 O O . SER A 1 99 ? 57.210 -0.606 9.262 1.00 33.28 99 SER A O 1
ATOM 789 N N . GLY A 1 100 ? 57.513 1.353 8.216 1.00 28.86 100 GLY A N 1
ATOM 790 C CA . GLY A 1 100 ? 57.197 1.121 6.800 1.00 28.86 100 GLY A CA 1
ATOM 791 C C . GLY A 1 100 ? 55.785 0.647 6.434 1.00 28.86 100 GLY A C 1
ATOM 792 O O . GLY A 1 100 ? 55.521 -0.540 6.367 1.00 28.86 100 GLY A O 1
ATOM 793 N N . VAL A 1 101 ? 54.965 1.617 6.010 1.00 34.72 101 VAL A N 1
ATOM 794 C CA . VAL A 1 101 ? 53.886 1.517 5.003 1.00 34.72 101 VAL A CA 1
ATOM 795 C C . VAL A 1 101 ? 52.705 0.585 5.321 1.00 34.72 101 VAL A C 1
ATOM 797 O O . VAL A 1 101 ? 52.682 -0.606 5.040 1.00 34.72 101 VAL A O 1
ATOM 800 N N . SER A 1 102 ? 51.669 1.262 5.818 1.00 34.62 102 SER A N 1
ATOM 801 C CA . SER A 1 102 ? 50.278 0.867 6.034 1.00 34.62 102 SER A CA 1
ATOM 802 C C . SER A 1 102 ? 49.686 -0.099 5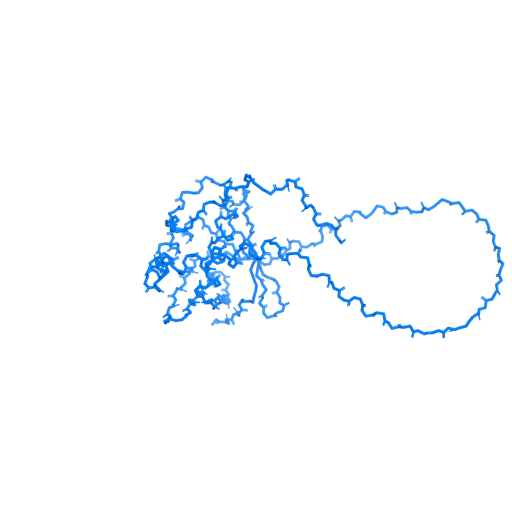.005 1.00 34.62 102 SER A C 1
ATOM 804 O O . SER A 1 102 ? 49.519 0.218 3.825 1.00 34.62 102 SER A O 1
ATOM 806 N N . GLU A 1 103 ? 49.202 -1.206 5.554 1.00 32.62 103 GLU A N 1
ATOM 807 C CA . GLU A 1 103 ? 48.069 -1.990 5.086 1.00 32.62 103 GLU A CA 1
ATOM 808 C C . GLU A 1 103 ? 46.895 -1.082 4.683 1.00 32.62 103 GLU A C 1
ATOM 810 O O . GLU A 1 103 ? 46.464 -0.211 5.443 1.00 32.62 103 GLU A O 1
ATOM 815 N N . LYS A 1 104 ? 46.341 -1.328 3.495 1.00 37.91 104 LYS A N 1
ATOM 816 C CA . LYS A 1 104 ? 44.900 -1.218 3.253 1.00 37.91 104 LYS A CA 1
ATOM 817 C C . LYS A 1 104 ? 44.464 -2.466 2.509 1.00 37.91 104 LYS A C 1
ATOM 819 O O . LYS A 1 104 ? 44.420 -2.521 1.284 1.00 37.91 104 LYS A O 1
ATOM 824 N N . THR A 1 105 ? 44.188 -3.474 3.322 1.00 33.69 105 THR A N 1
ATOM 825 C CA . THR A 1 105 ? 43.205 -4.525 3.092 1.00 33.69 105 THR A CA 1
ATOM 826 C C . THR A 1 105 ? 42.044 -3.971 2.272 1.00 33.69 105 THR A C 1
ATOM 828 O O . THR A 1 105 ? 41.290 -3.105 2.721 1.00 33.69 105 THR A O 1
ATOM 831 N N . GLY A 1 106 ? 41.931 -4.460 1.038 1.00 29.23 106 GLY A N 1
ATOM 832 C CA . GLY A 1 106 ? 40.726 -4.313 0.247 1.00 29.23 106 GLY A CA 1
ATOM 833 C C . GLY A 1 106 ? 39.590 -4.976 1.008 1.00 29.23 106 GLY A C 1
ATOM 834 O O . GLY A 1 106 ? 39.504 -6.199 1.066 1.00 29.23 106 GLY A O 1
ATOM 835 N N . HIS A 1 107 ? 38.728 -4.167 1.613 1.00 34.69 107 HIS A N 1
ATOM 836 C CA . HIS A 1 107 ? 37.387 -4.610 1.945 1.00 34.69 107 HIS A CA 1
ATOM 837 C C . HIS A 1 107 ? 36.641 -4.770 0.619 1.00 34.69 107 HIS A C 1
ATOM 839 O O . HIS A 1 107 ? 35.932 -3.872 0.169 1.00 34.69 107 HIS A O 1
ATOM 845 N N . GLU A 1 108 ? 36.827 -5.928 -0.019 1.00 32.81 108 GLU A N 1
ATOM 846 C CA . GLU A 1 108 ? 35.752 -6.545 -0.782 1.00 32.81 108 GLU A CA 1
ATOM 847 C C . GLU A 1 108 ? 34.522 -6.516 0.127 1.00 32.81 108 GLU A C 1
ATOM 849 O O . GLU A 1 108 ? 34.484 -7.169 1.175 1.00 32.81 108 GLU A O 1
ATOM 854 N N . MET A 1 109 ? 33.544 -5.680 -0.233 1.00 33.00 109 MET A N 1
ATOM 855 C CA . MET A 1 109 ? 32.202 -5.770 0.317 1.00 33.00 109 MET A CA 1
ATOM 856 C C . MET A 1 109 ? 31.684 -7.152 -0.041 1.00 33.00 109 MET A C 1
ATOM 858 O O . MET A 1 109 ? 31.210 -7.422 -1.143 1.00 33.00 109 MET A O 1
ATOM 862 N N . ARG A 1 110 ? 31.857 -8.041 0.925 1.00 32.72 110 ARG A N 1
ATOM 863 C CA . ARG A 1 110 ? 31.338 -9.384 0.948 1.00 32.72 110 ARG A CA 1
ATOM 864 C C . ARG A 1 110 ? 29.825 -9.280 0.775 1.00 32.72 110 ARG A C 1
ATOM 866 O O . ARG A 1 110 ? 29.116 -8.808 1.661 1.00 32.72 110 ARG A O 1
ATOM 873 N N . ASN A 1 111 ? 29.361 -9.678 -0.404 1.00 42.47 111 ASN A N 1
ATOM 874 C CA . ASN A 1 111 ? 27.964 -9.947 -0.725 1.00 42.47 111 ASN A CA 1
ATOM 875 C C . ASN A 1 111 ? 27.526 -11.188 0.078 1.00 42.47 111 ASN A C 1
ATOM 877 O O . ASN A 1 111 ? 27.298 -12.262 -0.472 1.00 42.47 111 ASN A O 1
ATOM 881 N N . ASP A 1 112 ? 27.491 -11.077 1.405 1.00 35.69 112 ASP A N 1
ATOM 882 C CA . ASP A 1 112 ? 27.009 -12.146 2.268 1.00 35.69 112 ASP A CA 1
ATOM 883 C C . ASP A 1 112 ? 25.476 -12.062 2.341 1.00 35.69 112 ASP A C 1
ATOM 885 O O . ASP A 1 112 ? 24.893 -11.168 2.952 1.00 35.69 112 ASP A O 1
ATOM 889 N N . ASN A 1 113 ? 24.843 -13.061 1.724 1.00 40.81 113 ASN A N 1
ATOM 890 C CA . ASN A 1 113 ? 23.496 -13.557 2.010 1.00 40.81 113 ASN A CA 1
ATOM 891 C C . ASN A 1 113 ? 22.294 -12.661 1.663 1.00 40.81 113 ASN A C 1
ATOM 893 O O . ASN A 1 113 ? 21.440 -12.382 2.505 1.00 40.81 113 ASN A O 1
ATOM 897 N N . GLN A 1 114 ? 22.089 -12.395 0.369 1.00 42.19 114 GLN A N 1
ATOM 898 C CA . GLN A 1 114 ? 20.724 -12.296 -0.174 1.00 42.19 114 GLN A CA 1
ATOM 899 C C . GLN A 1 114 ? 20.119 -13.696 -0.355 1.00 42.19 114 GLN A C 1
ATOM 901 O O . GLN A 1 114 ? 19.890 -14.182 -1.456 1.00 42.19 114 GLN A O 1
ATOM 906 N N . SER A 1 115 ? 19.834 -14.352 0.762 1.00 42.62 115 SER A N 1
ATOM 907 C CA . SER A 1 115 ? 18.757 -15.341 0.846 1.00 42.62 115 SER A CA 1
ATOM 908 C C . SER A 1 115 ? 17.704 -14.832 1.830 1.00 42.62 115 SER A C 1
ATOM 910 O O . SER A 1 115 ? 17.174 -15.565 2.660 1.00 42.62 115 SER A O 1
ATOM 912 N N . GLY A 1 116 ? 17.405 -13.529 1.745 1.00 51.75 116 GLY A N 1
ATOM 913 C CA . GLY A 1 116 ? 16.231 -12.947 2.379 1.00 51.75 116 GLY A CA 1
ATOM 914 C C . GLY A 1 116 ? 14.999 -13.650 1.824 1.00 51.75 116 GLY A C 1
ATOM 915 O O . GLY A 1 116 ? 14.820 -13.725 0.611 1.00 51.75 116 GLY A O 1
ATOM 916 N N . TYR A 1 117 ? 14.203 -14.248 2.707 1.00 58.59 117 TYR A N 1
ATOM 917 C CA . TYR A 1 117 ? 13.020 -15.024 2.357 1.00 58.59 117 TYR A CA 1
ATOM 918 C C . TYR A 1 117 ? 12.168 -14.290 1.315 1.00 58.59 117 TYR A C 1
ATOM 920 O O . TYR A 1 117 ? 11.530 -13.288 1.621 1.00 58.59 117 TYR A O 1
ATOM 928 N N . PHE A 1 118 ? 12.149 -14.809 0.086 1.00 74.75 118 PHE A N 1
ATOM 929 C CA . PHE A 1 118 ? 11.352 -14.249 -0.996 1.00 74.75 118 PHE A CA 1
ATOM 930 C C . PHE A 1 118 ? 9.865 -14.354 -0.646 1.00 74.75 118 PHE A C 1
ATOM 932 O O . PHE A 1 118 ? 9.308 -15.459 -0.576 1.00 74.75 118 PHE A O 1
ATOM 939 N N . TRP A 1 119 ? 9.230 -13.207 -0.397 1.00 89.69 119 TRP A N 1
ATOM 940 C CA . TRP A 1 119 ? 7.836 -13.138 0.024 1.00 89.69 119 TRP A CA 1
ATOM 941 C C . TRP A 1 119 ? 6.964 -12.448 -1.018 1.00 89.69 119 TRP A C 1
ATOM 943 O O . TRP A 1 119 ? 6.724 -11.245 -0.961 1.00 89.69 119 TRP A O 1
ATOM 953 N N . LEU A 1 120 ? 6.461 -13.209 -1.988 1.00 92.19 120 LEU A N 1
ATOM 954 C CA . LEU A 1 120 ? 5.551 -12.665 -2.992 1.00 92.19 120 LEU A CA 1
ATOM 955 C C . LEU A 1 120 ? 4.153 -12.465 -2.403 1.00 92.19 120 LEU A C 1
ATOM 957 O O . LEU A 1 120 ? 3.468 -13.435 -2.057 1.00 92.19 120 LEU A O 1
ATOM 961 N N . CYS A 1 121 ? 3.715 -11.213 -2.329 1.00 92.88 121 CYS A N 1
ATOM 962 C CA . CYS A 1 121 ? 2.364 -10.876 -1.915 1.00 92.88 121 CYS A CA 1
ATOM 963 C C . CYS A 1 121 ? 1.376 -11.187 -3.040 1.00 92.88 121 CYS A C 1
ATOM 965 O O . CYS A 1 121 ? 1.498 -10.703 -4.166 1.00 92.88 121 CYS A O 1
ATOM 967 N N . THR A 1 122 ? 0.371 -11.985 -2.705 1.00 91.94 122 THR A N 1
ATOM 968 C CA . THR A 1 122 ? -0.662 -12.476 -3.638 1.00 91.94 122 THR A CA 1
ATOM 969 C C . THR A 1 122 ? -2.053 -12.023 -3.229 1.00 91.94 122 THR A C 1
ATOM 971 O O . THR A 1 122 ? -2.925 -11.897 -4.086 1.00 91.94 122 THR A O 1
ATOM 974 N N . LYS A 1 123 ? -2.248 -11.685 -1.945 1.00 92.06 123 LYS A N 1
ATOM 975 C CA . LYS A 1 123 ? -3.496 -11.114 -1.429 1.00 92.06 123 LYS A CA 1
ATOM 976 C C . LYS A 1 123 ? -3.211 -9.890 -0.564 1.00 92.06 123 LYS A C 1
ATOM 978 O O . LYS A 1 123 ? -2.252 -9.877 0.211 1.00 92.06 123 LYS A O 1
ATOM 983 N N . ALA A 1 124 ? -4.060 -8.878 -0.704 1.00 93.56 124 ALA A N 1
ATOM 984 C CA . ALA A 1 124 ? -4.088 -7.701 0.150 1.00 93.56 124 ALA A CA 1
ATOM 985 C C . ALA A 1 124 ? -5.515 -7.500 0.662 1.00 93.56 124 ALA A C 1
ATOM 987 O O . ALA A 1 124 ? -6.430 -7.242 -0.118 1.00 93.56 124 ALA A O 1
ATOM 988 N N . ASN A 1 125 ? -5.702 -7.629 1.972 1.00 93.06 125 ASN A N 1
ATOM 989 C CA . ASN A 1 125 ? -6.987 -7.407 2.621 1.00 93.06 125 ASN A CA 1
ATOM 990 C C . ASN A 1 125 ? -6.956 -6.056 3.327 1.00 93.06 125 ASN A C 1
ATOM 992 O O . ASN A 1 125 ? -6.100 -5.810 4.181 1.00 93.06 125 ASN A O 1
ATOM 996 N N . LEU A 1 126 ? -7.891 -5.183 2.966 1.00 93.19 126 LEU A N 1
ATOM 997 C CA . LEU A 1 126 ? -8.022 -3.864 3.563 1.00 93.19 126 LEU A CA 1
ATOM 998 C C . LEU A 1 126 ? -9.208 -3.842 4.509 1.00 93.19 126 LEU A C 1
ATOM 1000 O O . LEU A 1 126 ? -10.322 -4.223 4.158 1.00 93.19 126 LEU A O 1
ATOM 1004 N N . THR A 1 127 ? -8.949 -3.375 5.719 1.00 92.50 127 THR A N 1
ATOM 1005 C CA . THR A 1 127 ? -9.973 -3.102 6.718 1.00 92.50 127 THR A CA 1
ATOM 1006 C C . THR A 1 127 ? -9.784 -1.679 7.203 1.00 92.50 127 THR A C 1
ATOM 1008 O O . THR A 1 127 ? -8.659 -1.212 7.391 1.00 92.50 127 THR A O 1
ATOM 1011 N N . PHE A 1 128 ? -10.893 -0.975 7.365 1.00 87.12 128 PHE A N 1
ATOM 1012 C CA . PHE A 1 128 ? -10.895 0.442 7.681 1.00 87.12 128 PHE A CA 1
ATOM 1013 C C . PHE A 1 128 ? -11.722 0.653 8.943 1.00 87.12 128 PHE A C 1
ATOM 1015 O O . PHE A 1 128 ? -12.793 0.063 9.087 1.00 87.12 128 PHE A O 1
ATOM 1022 N N . ASN A 1 129 ? -11.235 1.504 9.836 1.00 81.69 129 ASN A N 1
ATOM 1023 C CA . ASN A 1 129 ? -12.080 2.187 10.807 1.00 81.69 129 ASN A CA 1
ATOM 1024 C C . ASN A 1 129 ? -11.925 3.703 10.607 1.00 81.69 129 ASN A C 1
ATOM 1026 O O . ASN A 1 129 ? -11.143 4.139 9.758 1.00 81.69 129 ASN A O 1
ATOM 1030 N N . ASP A 1 130 ? -12.654 4.503 11.383 1.00 70.38 130 ASP A N 1
ATOM 1031 C CA . ASP A 1 130 ? -12.705 5.960 11.197 1.00 70.38 130 ASP A CA 1
ATOM 1032 C C . ASP A 1 130 ? -11.339 6.659 11.337 1.00 70.38 130 ASP A C 1
ATOM 1034 O O . ASP A 1 130 ? -11.176 7.791 10.892 1.00 70.38 130 ASP A O 1
ATOM 1038 N N . GLN A 1 131 ? -10.338 6.004 11.937 1.00 77.38 131 GLN A N 1
ATOM 1039 C CA . GLN A 1 131 ? -9.046 6.616 12.268 1.00 77.38 131 GLN A CA 1
ATOM 1040 C C . GLN A 1 131 ? -7.837 5.917 11.634 1.00 77.38 131 GLN A C 1
ATOM 1042 O O . GLN A 1 131 ? -6.761 6.515 11.530 1.00 77.38 131 GLN A O 1
ATOM 1047 N N . ARG A 1 132 ? -7.970 4.644 11.251 1.00 89.44 132 ARG A N 1
ATOM 1048 C CA . ARG A 1 132 ? -6.855 3.792 10.835 1.00 89.44 132 ARG A CA 1
ATOM 1049 C C . ARG A 1 132 ? -7.228 2.875 9.678 1.00 89.44 132 ARG A C 1
ATOM 1051 O O . ARG A 1 132 ? -8.278 2.232 9.649 1.00 89.44 132 ARG A O 1
ATOM 1058 N N . LEU A 1 133 ? -6.271 2.766 8.771 1.00 93.00 133 LEU A N 1
ATOM 1059 C CA . LEU A 1 133 ? -6.172 1.751 7.744 1.00 93.00 133 LEU A CA 1
ATOM 1060 C C . LEU A 1 133 ? -5.425 0.546 8.315 1.00 93.00 133 LEU A C 1
ATOM 1062 O O . LEU A 1 133 ? -4.277 0.668 8.746 1.00 93.00 133 LEU A O 1
ATOM 1066 N N . ARG A 1 134 ? -6.043 -0.632 8.263 1.00 95.06 134 ARG A N 1
ATOM 1067 C CA . ARG A 1 134 ? -5.367 -1.907 8.496 1.00 95.06 134 ARG A CA 1
ATOM 1068 C C . ARG A 1 134 ? -5.275 -2.669 7.179 1.00 95.06 134 ARG A C 1
ATOM 1070 O O . ARG A 1 134 ? -6.273 -3.187 6.680 1.00 95.06 134 ARG A O 1
ATOM 1077 N N . MET A 1 135 ? -4.063 -2.747 6.641 1.00 95.56 135 MET A N 1
ATOM 1078 C CA . MET A 1 135 ? -3.730 -3.505 5.437 1.00 95.56 135 MET A CA 1
ATOM 1079 C C . MET A 1 135 ? -3.004 -4.791 5.826 1.00 95.56 135 MET A C 1
ATOM 1081 O O . MET A 1 135 ? -1.961 -4.750 6.476 1.00 95.56 135 MET A O 1
ATOM 1085 N N . LYS A 1 136 ? -3.555 -5.932 5.420 1.00 95.25 136 LYS A N 1
ATOM 1086 C CA . LYS A 1 136 ? -2.976 -7.259 5.626 1.00 95.25 136 LYS A CA 1
ATOM 1087 C C . LYS A 1 136 ? -2.460 -7.802 4.301 1.00 95.25 136 LYS A C 1
ATOM 1089 O O . LYS A 1 136 ? -3.253 -8.011 3.386 1.00 95.25 136 LYS A O 1
ATOM 1094 N N . LEU A 1 137 ? -1.155 -8.041 4.216 1.00 94.81 137 LEU A N 1
ATOM 1095 C CA . LEU A 1 137 ? -0.515 -8.669 3.063 1.00 94.81 137 LEU A CA 1
ATOM 1096 C C . LEU A 1 137 ? -0.253 -10.147 3.345 1.00 94.81 137 LEU A C 1
ATOM 1098 O O . LEU A 1 137 ? 0.290 -10.504 4.393 1.00 94.81 137 LEU A O 1
ATOM 1102 N N . GLU A 1 138 ? -0.626 -10.997 2.392 1.00 93.88 138 GLU A N 1
ATOM 1103 C CA . GLU A 1 138 ? -0.507 -12.452 2.495 1.00 93.88 138 GLU A CA 1
ATOM 1104 C C . GLU A 1 138 ? 0.179 -13.028 1.251 1.00 93.88 138 GLU A C 1
ATOM 1106 O O . GLU A 1 138 ? 0.094 -12.482 0.141 1.00 93.88 138 GLU A O 1
ATOM 1111 N N . SER A 1 139 ? 0.851 -14.161 1.440 1.00 91.38 139 SER A N 1
ATOM 1112 C CA . SER A 1 139 ? 1.377 -14.986 0.355 1.00 91.38 139 SER A CA 1
ATOM 1113 C C . SER A 1 139 ? 0.633 -16.315 0.332 1.00 91.38 139 SER A C 1
ATOM 1115 O O . SER A 1 139 ? 0.376 -16.892 1.381 1.00 91.38 139 SER A O 1
ATOM 1117 N N . GLU A 1 140 ? 0.313 -16.828 -0.851 1.00 86.56 140 GLU A N 1
ATOM 1118 C CA . GLU A 1 140 ? -0.266 -18.167 -1.013 1.00 86.56 140 GLU A CA 1
ATOM 1119 C C . GLU A 1 140 ? 0.715 -19.286 -0.649 1.00 86.56 140 GLU A C 1
ATOM 1121 O O . GLU A 1 140 ? 0.293 -20.398 -0.349 1.00 86.56 140 GLU A O 1
ATOM 1126 N N . PHE A 1 141 ? 2.017 -18.994 -0.653 1.00 84.56 141 PHE A N 1
ATOM 1127 C CA . PHE A 1 141 ? 3.078 -19.985 -0.462 1.00 84.56 141 PHE A CA 1
ATOM 1128 C C . PHE A 1 141 ? 3.697 -19.954 0.934 1.00 84.56 141 PHE A C 1
ATOM 1130 O O . PHE A 1 141 ? 4.701 -20.629 1.174 1.00 84.56 141 PHE A O 1
ATOM 1137 N N . LYS A 1 142 ? 3.180 -19.114 1.834 1.00 85.44 142 LYS A N 1
ATOM 1138 C CA . LYS A 1 142 ? 3.796 -18.892 3.135 1.00 85.44 142 LYS A CA 1
ATOM 1139 C C . LYS A 1 142 ? 2.760 -18.695 4.232 1.00 85.44 142 LYS A C 1
ATOM 1141 O O . LYS A 1 142 ? 1.798 -17.956 4.066 1.00 85.44 142 LYS A O 1
ATOM 1146 N N . ASP A 1 143 ? 3.055 -19.246 5.403 1.00 85.81 143 ASP A N 1
ATOM 1147 C CA . ASP A 1 143 ? 2.143 -19.255 6.547 1.00 85.81 143 ASP A CA 1
ATOM 1148 C C . ASP A 1 143 ? 2.271 -18.024 7.457 1.00 85.81 143 ASP A C 1
ATOM 1150 O O . ASP A 1 143 ? 2.021 -18.122 8.655 1.00 85.81 143 ASP A O 1
ATOM 1154 N N . GLN A 1 144 ? 2.650 -16.852 6.942 1.00 90.25 144 GLN A N 1
ATOM 1155 C CA . GLN A 1 144 ? 2.654 -15.611 7.733 1.00 90.25 144 GLN A CA 1
ATOM 1156 C C . GLN A 1 144 ? 1.892 -14.503 7.008 1.00 90.25 144 GLN A C 1
ATOM 1158 O O . GLN A 1 144 ? 1.687 -14.522 5.795 1.00 90.25 144 GLN A O 1
ATOM 1163 N N . SER A 1 145 ? 1.440 -13.516 7.767 1.00 93.12 145 SER A N 1
ATOM 1164 C CA . SER A 1 145 ? 0.850 -12.302 7.206 1.00 93.12 145 SER A CA 1
ATOM 1165 C C . SER A 1 145 ? 1.479 -11.080 7.822 1.00 93.12 145 SER A C 1
ATOM 1167 O O . SER A 1 145 ? 1.828 -11.085 8.999 1.00 93.12 145 SER A O 1
ATOM 1169 N N . PHE A 1 146 ? 1.566 -10.025 7.026 1.00 94.19 146 PHE A N 1
ATOM 1170 C CA . PHE A 1 146 ? 2.130 -8.754 7.446 1.00 94.19 146 PHE A CA 1
ATOM 1171 C C . PHE A 1 146 ? 1.014 -7.735 7.589 1.00 94.19 146 PHE A C 1
ATOM 1173 O O . PHE A 1 146 ? 0.251 -7.501 6.649 1.00 94.19 146 PHE A O 1
ATOM 1180 N N . ILE A 1 147 ? 0.909 -7.147 8.777 1.00 95.12 147 ILE A N 1
ATOM 1181 C CA . ILE A 1 147 ? -0.131 -6.186 9.123 1.00 95.12 147 ILE A CA 1
ATOM 1182 C C . ILE A 1 147 ? 0.477 -4.792 9.193 1.00 95.12 147 ILE A C 1
ATOM 1184 O O . ILE A 1 147 ? 1.318 -4.499 10.041 1.00 95.12 147 ILE A O 1
ATOM 1188 N N . PHE A 1 148 ? -0.012 -3.913 8.330 1.00 95.00 148 PHE A N 1
ATOM 1189 C CA . PHE A 1 148 ? 0.259 -2.485 8.353 1.00 95.00 148 PHE A CA 1
ATOM 1190 C C . PHE A 1 148 ? -0.939 -1.800 9.006 1.00 95.00 148 PHE A C 1
ATOM 1192 O O . PHE A 1 148 ? -2.048 -1.860 8.475 1.00 95.00 148 PHE A O 1
ATOM 1199 N N . SER A 1 149 ? -0.728 -1.168 10.159 1.00 94.19 149 SER A N 1
ATOM 1200 C CA . SER A 1 149 ? -1.765 -0.429 10.890 1.00 94.19 149 SER A CA 1
ATOM 1201 C C . SER A 1 149 ? -1.430 1.057 10.893 1.00 94.19 149 SER A C 1
ATOM 1203 O O . SER A 1 149 ? -0.702 1.546 11.759 1.00 94.19 149 SER A O 1
ATOM 1205 N N . MET A 1 150 ? -1.952 1.775 9.905 1.00 93.94 150 MET A N 1
ATOM 1206 C CA . MET A 1 150 ? -1.558 3.143 9.579 1.00 93.94 150 MET A CA 1
ATOM 1207 C C . MET A 1 150 ? -2.682 4.130 9.889 1.00 93.94 150 MET A C 1
ATOM 1209 O O . MET A 1 150 ? -3.847 3.886 9.586 1.00 93.94 150 MET A O 1
ATOM 1213 N N . THR A 1 151 ? -2.335 5.268 10.473 1.00 91.19 151 THR A N 1
ATOM 1214 C CA . THR A 1 151 ? -3.179 6.471 10.494 1.00 91.19 151 THR A CA 1
ATOM 1215 C C . THR A 1 151 ? -3.302 7.072 9.089 1.00 91.19 151 THR A C 1
ATOM 1217 O O . THR A 1 151 ? -2.556 6.708 8.178 1.00 91.19 151 THR A O 1
ATOM 1220 N N . LEU A 1 152 ? -4.208 8.037 8.905 1.00 87.94 152 LEU A N 1
ATOM 1221 C CA . LEU A 1 152 ? -4.348 8.773 7.641 1.00 87.94 152 LEU A CA 1
ATOM 1222 C C . LEU A 1 152 ? -3.027 9.413 7.174 1.00 87.94 152 LEU A C 1
ATOM 1224 O O . LEU A 1 152 ? -2.685 9.342 5.994 1.00 87.94 152 LEU A O 1
ATOM 1228 N N . LEU A 1 153 ? -2.264 9.989 8.108 1.00 86.69 153 LEU A N 1
ATOM 1229 C CA . LEU A 1 153 ? -0.966 10.606 7.830 1.00 86.69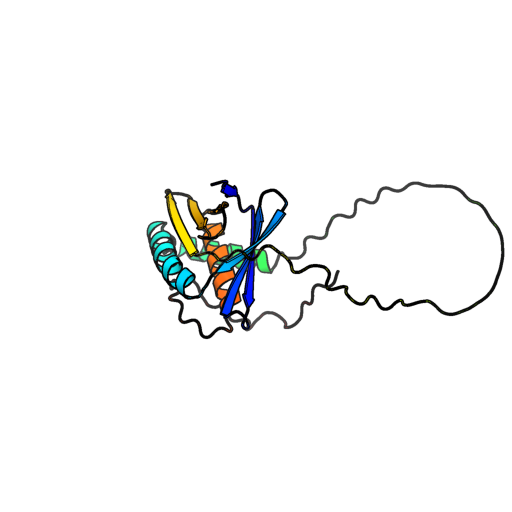 153 LEU A CA 1
ATOM 1230 C C . LEU A 1 153 ? 0.107 9.565 7.466 1.00 86.69 153 LEU A C 1
ATOM 1232 O O . LEU A 1 153 ? 0.903 9.774 6.559 1.00 86.69 153 LEU A O 1
ATOM 1236 N N . GLU A 1 154 ? 0.152 8.427 8.155 1.00 90.69 154 GLU A N 1
ATOM 1237 C CA . GLU A 1 154 ? 1.108 7.358 7.827 1.00 90.69 154 GLU A CA 1
ATOM 1238 C C . GLU A 1 154 ? 0.791 6.706 6.480 1.00 90.69 154 GLU A C 1
ATOM 1240 O O . GLU A 1 154 ? 1.697 6.435 5.695 1.00 90.69 154 GLU A O 1
ATOM 1245 N N . ALA A 1 155 ? -0.491 6.505 6.179 1.00 90.94 155 ALA A N 1
ATOM 1246 C CA . ALA A 1 155 ? -0.923 5.950 4.906 1.00 90.94 155 ALA A CA 1
ATOM 1247 C C . ALA A 1 155 ? -0.625 6.905 3.737 1.00 90.94 155 ALA A C 1
ATOM 1249 O O . ALA A 1 155 ? -0.315 6.451 2.633 1.00 90.94 155 ALA A O 1
ATOM 1250 N N . SER A 1 156 ? -0.695 8.224 3.953 1.00 88.31 156 SER A N 1
ATOM 1251 C CA . SER A 1 156 ? -0.322 9.188 2.915 1.00 88.31 156 SER A CA 1
ATOM 1252 C C . SER A 1 156 ? 1.184 9.138 2.644 1.00 88.31 156 SER A C 1
ATOM 1254 O O . SER A 1 156 ? 1.585 9.049 1.482 1.00 88.31 156 SER A O 1
ATOM 1256 N N . HIS A 1 157 ? 2.014 9.078 3.695 1.00 87.69 157 HIS A N 1
ATOM 1257 C CA . HIS A 1 157 ? 3.459 8.823 3.590 1.00 87.69 157 HIS A CA 1
ATOM 1258 C C . HIS A 1 157 ? 3.772 7.524 2.848 1.00 87.69 157 HIS A C 1
ATOM 1260 O O . HIS A 1 157 ? 4.638 7.517 1.972 1.00 87.69 157 HIS A O 1
ATOM 1266 N N . PHE A 1 158 ? 3.039 6.453 3.150 1.00 92.12 158 PHE A N 1
ATOM 1267 C CA . PHE A 1 158 ? 3.158 5.175 2.458 1.00 92.12 158 PHE A CA 1
ATOM 1268 C C . PHE A 1 158 ? 2.917 5.328 0.948 1.00 92.12 158 PHE A C 1
ATOM 1270 O O . PHE A 1 158 ? 3.756 4.909 0.152 1.00 92.12 158 PHE A O 1
ATOM 1277 N N . LEU A 1 159 ? 1.813 5.969 0.539 1.00 91.25 159 LEU A N 1
ATOM 1278 C CA . LEU A 1 159 ? 1.493 6.156 -0.882 1.00 91.25 159 LEU A CA 1
ATOM 1279 C C . LEU A 1 159 ? 2.504 7.043 -1.611 1.00 91.25 159 LEU A C 1
ATOM 1281 O O . LEU A 1 159 ? 2.839 6.763 -2.759 1.00 91.25 159 LEU A O 1
ATOM 1285 N N . MET A 1 160 ? 3.010 8.088 -0.957 1.00 88.00 160 MET A N 1
ATOM 1286 C CA . MET A 1 160 ? 4.059 8.936 -1.530 1.00 88.00 160 MET A CA 1
ATOM 1287 C C . MET A 1 160 ? 5.355 8.172 -1.750 1.00 88.00 160 MET A C 1
ATOM 1289 O O . MET A 1 160 ? 5.921 8.233 -2.839 1.00 88.00 160 MET A O 1
ATOM 1293 N N . ALA A 1 161 ? 5.814 7.436 -0.739 1.00 89.56 161 ALA A N 1
ATOM 1294 C CA . ALA A 1 161 ? 7.032 6.647 -0.846 1.00 89.56 161 ALA A CA 1
ATOM 1295 C C . ALA A 1 161 ? 6.908 5.576 -1.943 1.00 89.56 161 ALA A C 1
ATOM 1297 O O . ALA A 1 161 ? 7.831 5.409 -2.740 1.00 89.56 161 ALA A O 1
ATO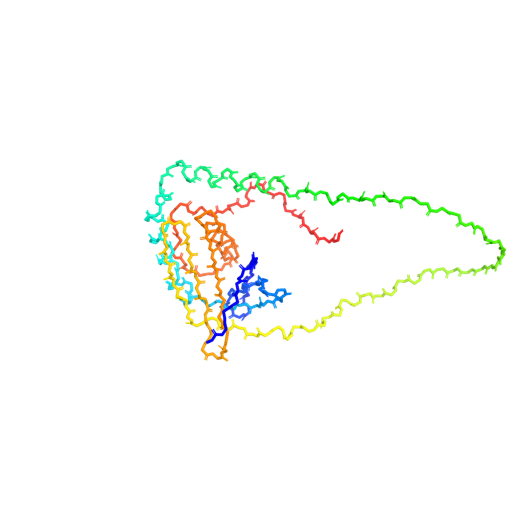M 1298 N N . LEU A 1 162 ? 5.744 4.925 -2.043 1.00 92.06 162 LEU A N 1
ATOM 1299 C CA . LEU A 1 162 ? 5.445 3.961 -3.099 1.00 92.06 162 LEU A CA 1
ATOM 1300 C C . LEU A 1 162 ? 5.393 4.605 -4.494 1.00 92.06 162 LEU A C 1
ATOM 1302 O O . LEU A 1 162 ? 5.900 4.037 -5.455 1.00 92.06 162 LEU A O 1
ATOM 1306 N N . ARG A 1 163 ? 4.798 5.794 -4.638 1.00 90.56 163 ARG A N 1
ATOM 1307 C CA . ARG A 1 163 ? 4.797 6.496 -5.929 1.00 90.56 163 ARG A CA 1
ATOM 1308 C C . ARG A 1 163 ? 6.201 6.911 -6.343 1.00 90.56 163 ARG A C 1
ATOM 1310 O O . ARG A 1 163 ? 6.569 6.746 -7.501 1.00 90.56 163 ARG A O 1
ATOM 1317 N N . ASN A 1 164 ? 6.986 7.424 -5.401 1.00 88.12 164 ASN A N 1
ATOM 1318 C CA . ASN A 1 164 ? 8.352 7.861 -5.663 1.00 88.12 164 ASN A CA 1
ATOM 1319 C C . ASN A 1 164 ? 9.263 6.690 -6.048 1.00 88.12 164 ASN A C 1
ATOM 1321 O O . ASN A 1 164 ? 10.117 6.865 -6.915 1.00 88.12 164 ASN A O 1
ATOM 1325 N N . SER A 1 165 ? 9.069 5.498 -5.472 1.00 89.69 165 SER A N 1
ATOM 1326 C CA . SER A 1 165 ? 9.818 4.305 -5.892 1.00 89.69 165 SER A CA 1
ATOM 1327 C C . SER A 1 165 ? 9.437 3.828 -7.297 1.00 89.69 165 SER A C 1
ATOM 1329 O O . SER A 1 165 ? 10.251 3.198 -7.965 1.00 89.69 165 SER A O 1
ATOM 1331 N N . LEU A 1 166 ? 8.242 4.187 -7.773 1.00 89.94 166 LEU A N 1
ATOM 1332 C CA . LEU A 1 166 ? 7.722 3.850 -9.098 1.00 89.94 166 LEU A CA 1
ATOM 1333 C C . LEU A 1 166 ? 7.919 4.952 -10.153 1.00 89.94 166 LEU A C 1
ATOM 1335 O O . LEU A 1 166 ? 7.494 4.779 -11.294 1.00 89.94 166 LEU A O 1
ATOM 1339 N N . LYS A 1 167 ? 8.570 6.075 -9.815 1.00 85.31 167 LYS A N 1
ATOM 1340 C CA . LYS A 1 167 ? 8.653 7.261 -10.693 1.00 85.31 167 LYS A CA 1
ATOM 1341 C C . LYS A 1 167 ? 9.301 7.000 -12.059 1.00 85.31 167 LYS A C 1
ATOM 1343 O O . LYS A 1 167 ? 8.960 7.663 -13.027 1.00 85.31 167 LYS A O 1
ATOM 1348 N N . ASN A 1 168 ? 10.214 6.032 -12.123 1.00 81.44 168 ASN A N 1
ATOM 1349 C CA . ASN A 1 168 ? 10.973 5.677 -13.327 1.00 81.44 168 ASN A CA 1
ATOM 1350 C C . ASN A 1 168 ? 10.448 4.396 -13.999 1.00 81.44 168 ASN A C 1
ATOM 1352 O O . ASN A 1 168 ? 11.197 3.723 -14.702 1.00 81.44 168 ASN A O 1
ATOM 1356 N N . THR A 1 169 ? 9.206 4.008 -13.711 1.00 86.06 169 THR A N 1
ATOM 1357 C CA . THR A 1 169 ? 8.600 2.776 -14.230 1.00 86.06 169 THR A CA 1
ATOM 1358 C C . THR A 1 169 ? 7.529 3.102 -15.257 1.00 86.06 169 THR A C 1
ATOM 1360 O O . THR A 1 169 ? 6.868 4.133 -15.154 1.00 86.06 169 THR A O 1
ATOM 1363 N N . ASP A 1 170 ? 7.295 2.185 -16.194 1.00 85.62 170 ASP A N 1
ATOM 1364 C CA . ASP A 1 170 ? 6.207 2.296 -17.175 1.00 85.62 170 ASP A CA 1
ATOM 1365 C C . ASP A 1 170 ? 4.846 1.843 -16.603 1.00 85.62 170 ASP A C 1
ATOM 1367 O O . ASP A 1 170 ? 3.883 1.598 -17.336 1.00 85.62 170 ASP A O 1
ATOM 1371 N N . TRP A 1 171 ? 4.744 1.686 -15.278 1.00 88.31 171 TRP A N 1
ATOM 1372 C CA . TRP A 1 171 ? 3.531 1.208 -14.624 1.00 88.31 171 TRP A CA 1
ATOM 1373 C C . TRP A 1 171 ? 2.447 2.284 -14.649 1.00 88.31 171 TRP A C 1
ATOM 1375 O O . TRP A 1 171 ? 2.562 3.345 -14.031 1.00 88.31 171 TRP A O 1
ATOM 1385 N N . SER A 1 172 ? 1.340 1.983 -15.327 1.00 82.94 172 SER A N 1
ATOM 1386 C CA . SER A 1 172 ? 0.179 2.869 -15.441 1.00 82.94 172 SER A CA 1
ATOM 1387 C C . SER A 1 172 ? -0.743 2.758 -14.221 1.00 82.94 172 SER A C 1
ATOM 1389 O O . SER A 1 172 ? -1.903 2.358 -14.297 1.00 82.94 172 SER A O 1
ATOM 1391 N N . CYS A 1 173 ? -0.229 3.160 -13.061 1.00 84.38 173 CYS A N 1
ATOM 1392 C CA . CYS A 1 173 ? -1.008 3.226 -11.829 1.00 84.38 173 CYS A CA 1
ATOM 1393 C C . CYS A 1 173 ? -1.933 4.458 -11.810 1.00 84.38 173 CYS A C 1
ATOM 1395 O O . CYS A 1 173 ? -1.500 5.587 -12.048 1.00 84.38 173 CYS A O 1
ATOM 1397 N N . GLN A 1 174 ? -3.206 4.263 -11.452 1.00 85.69 174 GLN A N 1
ATOM 1398 C CA . GLN A 1 174 ? -4.137 5.365 -11.186 1.00 85.69 174 GLN A CA 1
ATOM 1399 C C . GLN A 1 174 ? -3.892 5.922 -9.779 1.00 85.69 174 GLN A C 1
ATOM 1401 O O . GLN A 1 174 ? -4.364 5.370 -8.785 1.00 85.69 174 GLN A O 1
ATOM 1406 N N . TRP A 1 175 ? -3.119 7.003 -9.697 1.00 87.00 175 TRP A N 1
ATOM 1407 C CA . TRP A 1 175 ? -2.815 7.676 -8.436 1.00 87.00 175 TRP A CA 1
ATOM 1408 C C . TRP A 1 175 ? -3.931 8.644 -8.018 1.00 87.00 175 TRP A C 1
ATOM 1410 O O . TRP A 1 175 ? -4.558 9.259 -8.883 1.00 87.00 175 TRP A O 1
ATOM 1420 N N . PRO A 1 176 ? -4.153 8.851 -6.706 1.00 84.12 176 PRO A N 1
ATOM 1421 C CA . PRO A 1 176 ? -5.053 9.895 -6.232 1.00 84.12 176 PRO A CA 1
ATOM 1422 C C . PRO A 1 176 ? -4.631 11.286 -6.727 1.00 84.12 176 PRO A C 1
ATOM 1424 O O . PRO A 1 176 ? -3.449 11.622 -6.688 1.00 84.12 176 PRO A O 1
ATOM 1427 N N . ALA A 1 177 ? -5.592 12.129 -7.117 1.00 80.44 177 ALA A N 1
ATOM 1428 C CA . ALA A 1 177 ? -5.318 13.465 -7.667 1.00 80.44 177 ALA A CA 1
ATOM 1429 C C . ALA A 1 177 ? -4.580 14.402 -6.693 1.00 80.44 177 ALA A C 1
ATOM 1431 O O . ALA A 1 177 ? -3.823 15.272 -7.111 1.00 80.44 177 ALA A O 1
ATOM 1432 N N . TRP A 1 178 ? -4.783 14.215 -5.386 1.00 79.62 178 TRP A N 1
ATOM 1433 C CA . TRP A 1 178 ? -4.126 15.007 -4.345 1.00 79.62 178 TRP A CA 1
ATOM 1434 C C . TRP A 1 178 ? -2.637 14.704 -4.198 1.00 79.62 178 TRP A C 1
ATOM 1436 O O . TRP A 1 178 ? -1.921 15.497 -3.589 1.00 79.62 178 TRP A O 1
ATOM 1446 N N . LEU A 1 179 ? -2.185 13.552 -4.696 1.00 80.00 179 LEU A N 1
ATOM 1447 C CA . LEU A 1 179 ? -0.804 13.108 -4.635 1.00 80.00 179 LEU A CA 1
ATOM 1448 C C . LEU A 1 179 ? -0.090 13.752 -5.835 1.00 80.00 179 LEU A C 1
ATOM 1450 O O . LEU A 1 179 ? -0.378 13.369 -6.967 1.00 80.00 179 LEU A O 1
ATOM 1454 N N . PRO A 1 180 ? 0.798 14.743 -5.664 1.00 70.12 180 PRO A N 1
ATOM 1455 C CA . PRO A 1 180 ? 1.611 15.230 -6.771 1.00 70.12 180 PRO A CA 1
ATOM 1456 C C . PRO A 1 180 ? 2.770 14.259 -7.040 1.00 70.12 180 PRO A C 1
ATOM 1458 O O . PRO A 1 180 ? 3.156 13.470 -6.173 1.00 70.12 180 PRO A O 1
ATOM 1461 N N . LEU A 1 181 ? 3.347 14.318 -8.241 1.00 64.75 181 LEU A N 1
ATOM 1462 C CA . LEU A 1 181 ? 4.729 13.874 -8.418 1.00 64.75 181 LEU A CA 1
ATOM 1463 C C . LEU A 1 181 ? 5.608 14.878 -7.675 1.00 64.75 181 LEU A C 1
ATOM 1465 O O . LEU A 1 181 ? 5.459 16.082 -7.865 1.00 64.75 181 LEU A O 1
ATOM 1469 N N . VAL A 1 182 ? 6.497 14.397 -6.808 1.00 61.62 182 VAL A N 1
ATOM 1470 C CA . VAL A 1 182 ? 7.578 15.250 -6.314 1.00 61.62 182 VAL A CA 1
ATOM 1471 C C . VAL A 1 182 ? 8.545 15.410 -7.484 1.00 61.62 182 VAL A C 1
ATOM 1473 O O . VAL A 1 182 ? 9.381 14.541 -7.723 1.00 61.62 182 VAL A O 1
ATOM 1476 N N . GLU A 1 183 ? 8.366 16.468 -8.271 1.00 54.94 183 GLU A N 1
ATOM 1477 C CA . GLU A 1 183 ? 9.352 16.880 -9.265 1.00 54.94 183 GLU A CA 1
ATOM 1478 C C . GLU A 1 183 ? 10.612 17.305 -8.501 1.00 54.94 183 GLU A C 1
ATOM 1480 O O . GLU A 1 183 ? 10.581 18.217 -7.676 1.00 54.94 183 GLU A O 1
ATOM 1485 N N . GLU A 1 184 ? 11.726 16.600 -8.717 1.00 51.91 184 GLU A N 1
ATOM 1486 C CA . GLU A 1 184 ? 13.023 16.912 -8.100 1.00 51.91 184 GLU A CA 1
ATOM 1487 C C . GLU A 1 184 ? 13.684 18.158 -8.719 1.00 51.91 184 GLU A C 1
ATOM 1489 O O . GLU A 1 184 ? 14.903 18.215 -8.847 1.00 51.91 184 GLU A O 1
ATOM 1494 N N . ASP A 1 185 ? 12.921 19.191 -9.074 1.00 40.56 185 ASP A N 1
ATOM 1495 C CA . ASP A 1 185 ? 13.463 20.442 -9.626 1.00 40.56 185 ASP A CA 1
ATOM 1496 C C . ASP A 1 185 ? 13.969 21.414 -8.540 1.00 40.56 185 ASP A C 1
ATOM 1498 O O . ASP A 1 185 ? 14.047 22.625 -8.732 1.00 40.56 185 ASP A O 1
ATOM 1502 N N . GLY A 1 186 ? 14.376 20.890 -7.378 1.00 41.22 186 GLY A N 1
ATOM 1503 C CA . GLY A 1 186 ? 14.881 21.724 -6.284 1.00 41.22 186 GLY A CA 1
ATOM 1504 C C . GLY A 1 186 ? 15.728 21.047 -5.208 1.00 41.22 186 GLY A C 1
ATOM 1505 O O . GLY A 1 186 ? 16.098 21.726 -4.252 1.00 41.22 186 GLY A O 1
ATOM 1506 N N . LEU A 1 187 ? 16.066 19.755 -5.320 1.00 37.03 187 LEU A N 1
ATOM 1507 C CA . LEU A 1 187 ? 17.027 19.124 -4.405 1.00 37.03 187 LEU A CA 1
ATOM 1508 C C . LEU A 1 187 ? 18.384 18.943 -5.104 1.00 37.03 187 LEU A C 1
ATOM 1510 O O . LEU A 1 187 ? 18.428 18.414 -6.216 1.00 37.03 187 LEU A O 1
ATOM 1514 N N . PRO A 1 188 ? 19.506 19.362 -4.486 1.00 35.59 188 PRO A N 1
ATOM 1515 C CA . PRO A 1 188 ? 20.822 19.176 -5.077 1.00 35.59 188 PRO A CA 1
ATOM 1516 C C . PRO A 1 188 ? 21.090 17.682 -5.270 1.00 35.59 188 PRO A C 1
ATOM 1518 O O . PRO A 1 188 ? 21.066 16.894 -4.324 1.00 35.59 188 PRO A O 1
ATOM 1521 N N . LYS A 1 189 ? 21.351 17.302 -6.524 1.00 42.59 189 LYS A N 1
ATOM 1522 C CA . LYS A 1 189 ? 21.826 15.971 -6.902 1.00 42.59 189 LYS A CA 1
ATOM 1523 C C . LYS A 1 189 ? 23.089 15.654 -6.103 1.00 42.59 189 LYS A C 1
ATOM 1525 O O . LYS A 1 189 ? 24.132 16.256 -6.337 1.00 42.59 189 LYS A O 1
ATOM 1530 N N . GLY A 1 190 ? 22.985 14.687 -5.196 1.00 46.56 190 GLY A N 1
ATOM 1531 C CA . GLY A 1 190 ? 24.126 14.104 -4.499 1.00 46.56 190 GLY A CA 1
ATOM 1532 C C . GLY A 1 190 ? 24.076 14.266 -2.986 1.00 46.56 190 GLY A C 1
ATOM 1533 O O . GLY A 1 190 ? 24.780 15.093 -2.421 1.00 46.56 190 GLY A O 1
ATOM 1534 N N . THR A 1 191 ? 23.347 13.381 -2.315 1.00 33.84 191 THR A N 1
ATOM 1535 C CA . THR A 1 191 ? 23.700 12.960 -0.955 1.00 33.84 191 THR A CA 1
ATOM 1536 C C . THR A 1 191 ? 23.785 11.441 -0.931 1.00 33.84 191 THR A C 1
ATOM 1538 O O . THR A 1 191 ? 22.837 10.715 -0.651 1.00 33.84 191 THR A O 1
ATOM 1541 N N . SER A 1 192 ? 24.974 10.958 -1.291 1.00 35.38 192 SER A N 1
ATOM 1542 C CA . SER A 1 192 ? 25.452 9.640 -0.894 1.00 35.38 192 SER A CA 1
ATOM 1543 C C . SER A 1 192 ? 25.582 9.643 0.627 1.00 35.38 192 SER A C 1
ATOM 1545 O O . SER A 1 192 ? 26.457 10.322 1.159 1.00 35.38 192 SER A O 1
ATOM 1547 N N . PHE A 1 193 ? 24.735 8.898 1.331 1.00 29.17 193 PHE A N 1
ATOM 1548 C CA . PHE A 1 193 ? 24.988 8.570 2.731 1.00 29.17 193 PHE A CA 1
ATOM 1549 C C . PHE A 1 193 ? 25.905 7.342 2.772 1.00 29.17 193 PHE A C 1
ATOM 1551 O O . PHE A 1 193 ? 25.451 6.208 2.643 1.00 29.17 193 PHE A O 1
ATOM 1558 N N . LEU A 1 194 ? 27.208 7.591 2.909 1.00 29.05 194 LEU A N 1
ATOM 1559 C CA . LEU A 1 194 ? 28.187 6.629 3.411 1.00 29.05 194 LEU A CA 1
ATOM 1560 C C . LEU A 1 194 ? 28.598 7.105 4.810 1.00 29.05 194 LEU A C 1
ATOM 1562 O O . LEU A 1 194 ? 29.104 8.216 4.916 1.00 29.05 194 LEU A O 1
ATOM 1566 N N . HIS A 1 195 ? 28.333 6.243 5.801 1.00 34.50 195 HIS A N 1
ATOM 1567 C CA . HIS A 1 195 ? 28.742 6.238 7.217 1.00 34.50 195 HIS A CA 1
ATOM 1568 C C . HIS A 1 195 ? 28.734 7.552 8.012 1.00 34.50 195 HIS A C 1
ATOM 1570 O O . HIS A 1 195 ? 29.632 8.397 7.823 1.00 34.50 195 HIS A O 1
#